Protein AF-A0A9D7PPW4-F1 (afdb_monomer_lite)

pLDDT: mean 78.54, std 20.55, range [23.8, 98.62]

Radius of gyration: 21.06 Å; chains: 1; bounding box: 58×44×55 Å

Sequence (270 aa):
MCHNETGVYTYRDGSRYVGTFDHGDPRGQGILYYANGDRYEGEWDDVAPQGRGVMYFTSGKVFAAMWEKGKPVKILENRPLIPQRNDIRPQTNDEIKIWTVVVGVARYEHMPALRYSDDDAYRIYAFLKSPEGGALKDDQIKILVDEDATRDKIISALQEQFGRADENDVVILYYSGHGVNNALIPIDFDGFNNKLYHDEITQIMEKSRAKHKLCLIDACYAGGMSEAQAAKADFTVSMNNYYSTLNREQGGTAFILSCRNRRFRSRTAV

Secondary structure (DSSP, 8-state):
----EEEEEE-TTS-EEEEEEETTEEEEEEEEE-TTS-EEEEEEETTEEEEEEEEE-TTS-EEEEEEETTEEEEEEEEEPPPPP--SPPP---SS--EEEEEEE----SSSPPPSSHHHHHHHHHHHHHSTTTT---GGGEEEEEGGG--HHHHHHHHHHHHHT--SS-EEEEEEEE-EETTEE--TT--SSS--EEHHHHHHHHHHS--SEEEEEEEETTGGGS-TTT---S-HHHHHHHHHHHHTTSSSEEEEEE-------------

Foldseek 3Di:
DDQWDWDWDADPQRKIKTGTDGPNADAQWIKIQGPQRKIKTGGDDPNEDAAWIWIQDPQRWIWIAGDDRNDGPGTQEGADHLDDDPPQAADDDPDAAEAEEQEFAQDAPQDDGHDCRQVVSVVLVVLCCDVNVPNHDPRRYHYAYQVRQFLNNSSVSLLNRLSHHAQRYEYEYHGGDEDDQQFDATRPRPNGHRTHGNVSSVVSQVPGNYQEYEYEYRYENPPNPDPPAAPPDDQVVLVVVVVVVVVVDPGDYHYRYDYDDPPPPPPDDD

Structure (mmCIF, N/CA/C/O backbone):
data_AF-A0A9D7PPW4-F1
#
_entry.id   AF-A0A9D7PPW4-F1
#
loop_
_atom_site.group_PDB
_atom_site.id
_atom_site.type_symbol
_atom_site.label_atom_id
_atom_site.label_alt_id
_atom_site.label_comp_id
_atom_site.label_asym_id
_atom_site.label_entity_id
_atom_site.label_seq_id
_atom_site.pdbx_PDB_ins_code
_atom_site.Cartn_x
_atom_site.Cartn_y
_atom_site.Cartn_z
_atom_site.occupancy
_atom_site.B_iso_or_equiv
_atom_site.auth_seq_id
_atom_site.auth_comp_id
_atom_site.auth_asym_id
_atom_site.auth_atom_id
_atom_site.pdbx_PDB_model_num
ATOM 1 N N . MET A 1 1 ? 41.894 8.269 -14.528 1.00 30.52 1 MET A N 1
ATOM 2 C CA . MET A 1 1 ? 40.813 8.912 -15.299 1.00 30.52 1 MET A CA 1
ATOM 3 C C . MET A 1 1 ? 39.531 8.210 -14.899 1.00 30.52 1 MET A C 1
ATOM 5 O O . MET A 1 1 ? 39.438 7.011 -15.118 1.00 30.52 1 MET A O 1
ATOM 9 N N . CYS A 1 2 ? 38.626 8.895 -14.205 1.00 37.50 2 CYS A N 1
ATOM 10 C CA . CYS A 1 2 ? 37.346 8.325 -13.784 1.00 37.50 2 CYS A CA 1
ATOM 11 C C . CYS A 1 2 ? 36.264 8.932 -14.682 1.00 37.50 2 CYS A C 1
ATOM 13 O O . CYS A 1 2 ? 35.910 10.090 -14.501 1.00 37.50 2 CYS A O 1
ATOM 15 N N . HIS A 1 3 ? 35.808 8.180 -15.683 1.00 45.88 3 HIS A N 1
ATOM 16 C CA . HIS A 1 3 ? 34.741 8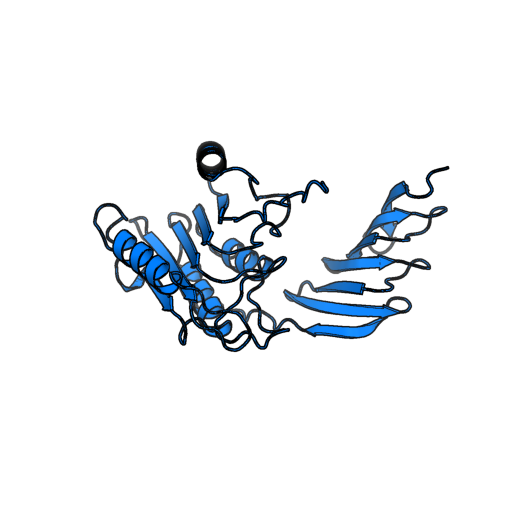.578 -16.606 1.00 45.88 3 HIS A CA 1
ATOM 17 C C . HIS A 1 3 ? 33.376 8.259 -15.987 1.00 45.88 3 HIS A C 1
ATOM 19 O O . HIS A 1 3 ? 32.823 7.216 -16.298 1.00 45.88 3 HIS A O 1
ATOM 25 N N . ASN A 1 4 ? 32.887 9.078 -15.053 1.00 52.16 4 ASN A N 1
ATOM 26 C CA . ASN A 1 4 ? 31.507 9.014 -14.547 1.00 52.16 4 ASN A CA 1
ATOM 27 C C . ASN A 1 4 ? 31.167 10.339 -13.851 1.00 52.16 4 ASN A C 1
ATOM 29 O O . ASN A 1 4 ? 31.191 10.433 -12.622 1.00 52.16 4 ASN A O 1
ATOM 33 N N . GLU A 1 5 ? 30.888 11.381 -14.630 1.00 72.62 5 GLU A N 1
ATOM 34 C CA . GLU A 1 5 ? 30.383 12.638 -14.075 1.00 72.62 5 GLU A CA 1
ATOM 35 C C . GLU A 1 5 ? 28.862 12.538 -13.936 1.00 72.62 5 GLU A C 1
ATOM 37 O O . GLU A 1 5 ? 28.156 12.242 -14.897 1.00 72.62 5 GLU A O 1
ATOM 42 N N . THR A 1 6 ? 28.336 12.739 -12.730 1.00 80.56 6 THR A N 1
ATOM 43 C CA . THR A 1 6 ? 26.891 12.889 -12.520 1.00 80.56 6 THR A CA 1
ATOM 44 C C . THR A 1 6 ? 26.489 14.326 -12.805 1.00 80.56 6 THR A C 1
ATOM 46 O O . THR A 1 6 ? 27.087 15.249 -12.251 1.00 80.56 6 THR A O 1
ATOM 49 N N . GLY A 1 7 ? 25.456 14.522 -13.616 1.00 86.44 7 GLY A N 1
ATOM 50 C CA . GLY A 1 7 ? 25.012 15.847 -14.025 1.00 86.44 7 GLY A CA 1
ATOM 51 C C . GLY A 1 7 ? 23.502 15.956 -14.182 1.00 86.44 7 GLY A C 1
ATOM 52 O O . GLY A 1 7 ? 22.746 15.011 -13.938 1.00 86.44 7 GLY A O 1
ATOM 53 N N . VAL A 1 8 ? 23.077 17.134 -14.624 1.00 89.00 8 VAL A N 1
ATOM 54 C CA . VAL A 1 8 ? 21.692 17.427 -14.984 1.00 89.00 8 VAL A CA 1
ATOM 55 C C . VAL A 1 8 ? 21.682 18.003 -16.391 1.00 89.00 8 VAL A C 1
ATOM 57 O O . VAL A 1 8 ? 22.420 18.944 -16.675 1.00 89.00 8 VAL A O 1
ATOM 60 N N . TYR A 1 9 ? 20.827 17.464 -17.254 1.00 88.69 9 TYR A N 1
ATOM 61 C CA . TYR A 1 9 ? 20.594 17.993 -18.594 1.00 88.69 9 TYR A CA 1
ATOM 62 C C . TYR A 1 9 ? 19.116 18.323 -18.768 1.00 88.69 9 TYR A C 1
ATOM 64 O O . TYR A 1 9 ? 18.254 17.467 -18.573 1.00 88.69 9 TYR A O 1
ATOM 72 N N . THR A 1 10 ? 18.822 19.565 -19.144 1.00 91.44 10 THR A N 1
ATOM 73 C CA . THR A 1 10 ? 17.458 20.017 -19.436 1.00 91.44 10 THR A CA 1
ATOM 74 C C . THR A 1 10 ? 17.275 20.094 -20.944 1.00 91.44 10 THR A C 1
ATOM 76 O O . THR A 1 10 ? 17.962 20.854 -21.628 1.00 91.44 10 THR A O 1
ATOM 79 N N . TYR A 1 11 ? 16.341 19.305 -21.459 1.00 88.06 11 TYR A N 1
ATOM 80 C CA . TYR A 1 11 ? 15.968 19.274 -22.864 1.00 88.06 11 TYR A CA 1
ATOM 81 C C . TYR A 1 11 ? 15.092 20.479 -23.225 1.00 88.06 11 TYR A C 1
ATOM 83 O O . TYR A 1 11 ? 14.459 21.112 -22.378 1.00 88.06 11 TYR A O 1
ATOM 91 N N . ARG A 1 12 ? 15.037 20.797 -24.523 1.00 94.12 12 ARG A N 1
ATOM 92 C CA . ARG A 1 12 ? 14.264 21.941 -25.041 1.00 94.12 12 ARG A CA 1
ATOM 93 C C . ARG A 1 12 ? 12.756 21.814 -24.825 1.00 94.12 12 ARG A C 1
ATOM 95 O O . ARG A 1 12 ? 12.074 22.829 -24.783 1.00 94.12 12 ARG A O 1
ATOM 102 N N . ASP A 1 13 ? 12.250 20.590 -24.724 1.00 92.88 13 ASP A N 1
ATOM 103 C CA . ASP A 1 13 ? 10.840 20.291 -24.463 1.00 92.88 13 ASP A CA 1
ATOM 104 C C . ASP A 1 13 ? 10.453 20.472 -22.983 1.00 92.88 13 ASP A C 1
ATOM 106 O O . ASP A 1 13 ? 9.277 20.378 -22.651 1.00 92.88 13 ASP A O 1
ATOM 110 N N . GLY A 1 14 ? 11.420 20.755 -22.101 1.00 91.94 14 GLY A N 1
ATOM 111 C CA . GLY A 1 14 ? 11.225 20.856 -20.654 1.00 91.94 14 GLY A CA 1
ATOM 112 C C . GLY A 1 14 ? 11.499 19.555 -19.899 1.00 91.94 14 GLY A C 1
ATOM 113 O O . GLY A 1 14 ? 11.476 19.559 -18.667 1.00 91.94 14 GLY A O 1
ATOM 114 N N . SER A 1 15 ? 11.802 18.459 -20.599 1.00 92.62 15 SER A N 1
ATOM 115 C CA . SER A 1 15 ? 12.244 17.217 -19.972 1.00 92.62 15 SER A CA 1
ATOM 116 C C . SER A 1 15 ? 13.609 17.419 -19.300 1.00 92.62 15 SER A C 1
ATOM 118 O O . SER A 1 15 ? 14.426 18.234 -19.730 1.00 92.62 15 SER A O 1
ATOM 120 N N . ARG A 1 16 ? 13.892 16.675 -18.232 1.00 92.75 16 ARG A N 1
ATOM 121 C CA . ARG A 1 16 ? 15.120 16.807 -17.442 1.00 92.75 16 ARG A CA 1
ATOM 122 C C . ARG A 1 16 ? 15.718 15.445 -17.134 1.00 92.75 16 ARG A C 1
ATOM 124 O O . ARG A 1 16 ? 15.097 14.648 -16.437 1.00 92.75 16 ARG A O 1
ATOM 131 N N . TYR A 1 17 ? 16.936 15.205 -17.600 1.00 90.00 17 TYR A N 1
ATOM 132 C CA . TYR A 1 17 ? 17.737 14.047 -17.222 1.00 90.00 17 TYR A CA 1
ATOM 133 C C . TYR A 1 17 ? 18.629 14.370 -16.022 1.00 90.00 17 TYR A C 1
ATOM 135 O O . TYR A 1 17 ? 19.212 15.452 -15.943 1.00 90.00 17 TYR A O 1
ATOM 143 N N . VAL A 1 18 ? 18.740 13.419 -15.102 1.00 88.75 18 VAL A N 1
ATOM 144 C CA . VAL A 1 18 ? 19.637 13.444 -13.949 1.00 88.75 18 VAL A CA 1
ATOM 145 C C . VAL A 1 18 ? 20.327 12.090 -13.879 1.00 88.75 18 VAL A C 1
ATOM 147 O O . VAL A 1 18 ? 19.660 11.076 -13.690 1.00 88.75 18 VAL A O 1
ATOM 150 N N . GLY A 1 19 ? 21.644 12.048 -14.026 1.00 89.38 19 GLY A N 1
ATOM 151 C CA . GLY A 1 19 ? 22.353 10.771 -14.036 1.00 89.38 19 GLY A CA 1
ATOM 152 C C . GLY A 1 19 ? 23.795 10.892 -14.477 1.00 89.38 19 GLY A C 1
ATOM 153 O O . GLY A 1 19 ? 24.356 11.988 -14.508 1.00 89.38 19 GLY A O 1
ATOM 154 N N . THR A 1 20 ? 24.398 9.751 -14.789 1.00 87.69 20 THR A N 1
ATOM 155 C CA . THR A 1 20 ? 25.777 9.696 -15.268 1.00 87.69 20 THR A CA 1
ATOM 156 C C . THR A 1 20 ? 25.880 10.143 -16.723 1.00 87.69 20 THR A C 1
ATOM 158 O O . THR A 1 20 ? 24.968 9.935 -17.532 1.00 87.69 20 THR A O 1
ATOM 161 N N . PHE A 1 21 ? 27.000 10.792 -17.023 1.00 85.69 21 PHE A N 1
ATOM 162 C CA . PHE A 1 21 ? 27.393 11.228 -18.350 1.00 85.69 21 PHE A CA 1
ATOM 163 C C . PHE A 1 21 ? 28.738 10.613 -18.714 1.00 85.69 21 PHE A C 1
ATOM 165 O O . PHE A 1 21 ? 29.641 10.500 -17.879 1.00 85.69 21 PHE A O 1
ATOM 172 N N . ASP A 1 22 ? 28.872 10.276 -19.988 1.00 86.00 22 ASP A N 1
ATOM 173 C CA . ASP A 1 22 ? 30.117 9.866 -20.612 1.00 86.00 22 ASP A CA 1
ATOM 174 C C . ASP A 1 22 ? 30.329 10.740 -21.851 1.00 86.00 22 ASP A C 1
ATOM 176 O O . ASP A 1 22 ? 29.470 10.806 -22.722 1.00 86.00 22 ASP A O 1
ATOM 180 N N . HIS A 1 23 ? 31.440 11.482 -21.897 1.00 83.81 23 HIS A N 1
ATOM 181 C CA . HIS A 1 23 ? 31.761 12.430 -22.978 1.00 83.81 23 HIS A CA 1
ATOM 182 C C . HIS A 1 23 ? 30.663 13.476 -23.279 1.00 83.81 23 HIS A C 1
ATOM 184 O O . HIS A 1 23 ? 30.568 13.983 -24.393 1.00 83.81 23 HIS A O 1
ATOM 190 N N . GLY A 1 24 ? 29.877 13.851 -22.265 1.00 81.81 24 GLY A N 1
ATOM 191 C CA . GLY A 1 24 ? 28.796 14.836 -22.385 1.00 81.81 24 GLY A CA 1
ATOM 192 C C . GLY A 1 24 ? 27.426 14.239 -22.712 1.00 81.81 24 GLY A C 1
ATOM 193 O O . GLY A 1 24 ? 26.437 14.968 -22.659 1.00 81.81 24 GLY A O 1
ATOM 194 N N . ASP A 1 25 ? 27.350 12.927 -22.946 1.00 87.12 25 ASP A N 1
ATOM 195 C CA . ASP A 1 25 ? 26.115 12.223 -23.276 1.00 87.12 25 ASP A CA 1
ATOM 196 C C . ASP A 1 25 ? 25.598 11.381 -22.096 1.00 87.12 25 ASP A C 1
ATOM 198 O O . ASP A 1 25 ? 26.396 10.757 -21.388 1.00 87.12 25 ASP A O 1
ATOM 202 N N . PRO A 1 26 ? 24.269 11.332 -21.862 1.00 88.50 26 PRO A N 1
ATOM 203 C CA . PRO A 1 26 ? 23.650 10.428 -20.895 1.00 88.50 26 PRO A CA 1
ATOM 204 C C . PRO A 1 26 ? 24.063 8.971 -21.120 1.00 88.50 26 PRO A C 1
ATOM 206 O O . PRO A 1 26 ? 23.813 8.397 -22.183 1.00 88.50 26 PRO A O 1
ATOM 209 N N . ARG A 1 27 ? 24.663 8.354 -20.100 1.00 91.38 27 ARG A N 1
ATOM 210 C CA . ARG A 1 27 ? 25.110 6.958 -20.141 1.00 91.38 27 ARG A CA 1
ATOM 211 C C . ARG A 1 27 ? 25.131 6.356 -18.751 1.00 91.38 27 ARG A C 1
ATOM 213 O O . ARG A 1 27 ? 25.371 7.077 -17.794 1.00 91.38 27 ARG A O 1
ATOM 220 N N . GLY A 1 28 ? 24.951 5.047 -18.613 1.00 88.50 28 GLY A N 1
ATOM 221 C CA . GLY A 1 28 ? 24.985 4.374 -17.316 1.00 88.50 28 GLY A CA 1
ATOM 222 C C . GLY A 1 28 ? 23.631 4.442 -16.622 1.00 88.50 28 GLY A C 1
ATOM 223 O O . GLY A 1 28 ? 22.646 4.014 -17.201 1.00 88.50 28 GLY A O 1
ATOM 224 N N . GLN A 1 29 ? 23.560 4.925 -15.383 1.00 86.94 29 GLN A N 1
ATOM 225 C CA . GLN A 1 29 ? 22.297 5.007 -14.639 1.00 86.94 29 GLN A CA 1
ATOM 226 C C . GLN A 1 29 ? 21.765 6.436 -14.644 1.00 86.94 29 GLN A C 1
ATOM 228 O O . GLN A 1 29 ? 22.514 7.388 -14.406 1.00 86.94 29 GLN A O 1
ATOM 233 N N . GLY A 1 30 ? 20.458 6.587 -14.846 1.00 88.88 30 GLY A N 1
ATOM 234 C CA . GLY A 1 30 ? 19.852 7.906 -14.805 1.00 88.88 30 GLY A CA 1
ATOM 235 C C . GLY A 1 30 ? 18.333 7.924 -14.770 1.00 88.88 30 GLY A C 1
ATOM 236 O O . GLY A 1 30 ? 17.644 6.938 -15.045 1.00 88.88 30 GLY A O 1
ATOM 237 N N . ILE A 1 31 ? 17.829 9.104 -14.432 1.00 87.19 31 ILE A N 1
ATOM 238 C CA . ILE A 1 31 ? 16.416 9.424 -14.291 1.00 87.19 31 ILE A CA 1
ATOM 239 C C . ILE A 1 31 ? 16.065 10.483 -15.327 1.00 87.19 31 ILE A C 1
ATOM 241 O O . ILE A 1 31 ? 16.638 11.571 -15.310 1.00 87.19 31 ILE A O 1
ATOM 245 N N . LEU A 1 32 ? 15.101 10.200 -16.198 1.00 92.12 32 LEU A N 1
ATOM 246 C CA . LEU A 1 32 ? 14.511 11.197 -17.087 1.00 92.12 32 LEU A CA 1
ATOM 247 C C . LEU A 1 32 ? 13.122 11.565 -16.584 1.00 92.12 32 LEU A C 1
ATOM 249 O O . LEU A 1 32 ? 12.225 10.729 -16.562 1.00 92.12 32 LEU A O 1
ATOM 253 N N . TYR A 1 33 ? 12.952 12.828 -16.219 1.00 87.62 33 TYR A N 1
ATOM 254 C CA . TYR A 1 33 ? 11.660 13.460 -15.994 1.00 87.62 33 TYR A CA 1
ATOM 255 C C . TYR A 1 33 ? 11.167 14.013 -17.328 1.00 87.62 33 TYR A C 1
ATOM 257 O O . TYR A 1 33 ? 11.807 14.896 -17.894 1.00 87.62 33 TYR A O 1
ATOM 265 N N . TYR A 1 34 ? 10.061 13.500 -17.845 1.00 90.69 34 TYR A N 1
ATOM 266 C CA . TYR A 1 34 ? 9.460 13.993 -19.076 1.00 90.69 34 TYR A CA 1
ATOM 267 C C . TYR A 1 34 ? 8.652 15.265 -18.809 1.00 90.69 34 TYR A C 1
ATOM 269 O O . TYR A 1 34 ? 8.085 15.448 -17.731 1.00 90.69 34 TYR A O 1
ATOM 277 N N . ALA A 1 35 ? 8.549 16.135 -19.812 1.00 92.31 35 ALA A N 1
ATOM 278 C CA . ALA A 1 35 ? 7.773 17.374 -19.724 1.00 92.31 35 ALA A CA 1
ATOM 279 C C . ALA A 1 35 ? 6.279 17.152 -19.411 1.00 92.31 35 ALA A C 1
ATOM 281 O O . ALA A 1 35 ? 5.629 18.008 -18.817 1.00 92.31 35 ALA A O 1
ATOM 282 N N . ASN A 1 36 ? 5.735 15.990 -19.783 1.00 86.19 36 ASN A N 1
ATOM 283 C CA . ASN A 1 36 ? 4.364 15.591 -19.460 1.00 86.19 36 ASN A CA 1
ATOM 284 C C . ASN A 1 36 ? 4.192 15.094 -18.008 1.00 86.19 36 ASN A C 1
ATOM 286 O O . ASN A 1 36 ? 3.080 14.741 -17.627 1.00 86.19 36 ASN A O 1
ATOM 290 N N . GLY A 1 37 ? 5.270 15.056 -17.217 1.00 80.81 37 GLY A N 1
ATOM 291 C CA . GLY A 1 37 ? 5.303 14.595 -15.829 1.00 80.81 37 GLY A CA 1
ATOM 292 C C . GLY A 1 37 ? 5.614 13.107 -15.651 1.00 80.81 37 GLY A C 1
ATOM 293 O O . GLY A 1 37 ? 5.764 12.660 -14.514 1.00 80.81 37 GLY A O 1
ATOM 294 N N . ASP A 1 38 ? 5.715 12.332 -16.735 1.00 87.44 38 ASP A N 1
ATOM 295 C CA . ASP A 1 38 ? 6.147 10.938 -16.652 1.00 87.44 38 ASP A CA 1
ATOM 296 C C . ASP A 1 38 ? 7.626 10.872 -16.240 1.00 87.44 38 ASP A C 1
ATOM 298 O O . ASP A 1 38 ? 8.379 11.844 -16.345 1.00 87.44 38 ASP A O 1
ATOM 302 N N . ARG A 1 39 ? 8.083 9.707 -15.785 1.00 87.56 39 ARG A N 1
ATOM 303 C CA . ARG A 1 39 ? 9.472 9.497 -15.380 1.00 87.56 39 ARG A CA 1
ATOM 304 C C . ARG A 1 39 ? 9.972 8.134 -15.824 1.00 87.56 39 ARG A C 1
ATOM 306 O O . ARG A 1 39 ? 9.322 7.129 -15.571 1.00 87.56 39 ARG A O 1
ATOM 313 N N . TYR A 1 40 ? 11.159 8.091 -16.411 1.00 88.31 40 TYR A N 1
ATOM 314 C CA . TYR A 1 40 ? 11.924 6.861 -16.597 1.00 88.31 40 TYR A CA 1
ATOM 315 C C . TYR A 1 40 ? 13.089 6.820 -15.614 1.00 88.31 40 TYR A C 1
ATOM 317 O O . TYR A 1 40 ? 13.737 7.838 -15.379 1.00 88.31 40 TYR A O 1
ATOM 325 N N . GLU A 1 41 ? 13.375 5.644 -15.074 1.00 87.56 41 GLU A N 1
ATOM 326 C CA . GLU A 1 41 ? 14.505 5.399 -14.188 1.00 87.56 41 GLU A CA 1
ATOM 327 C C . GLU A 1 41 ? 15.168 4.078 -14.576 1.00 87.56 41 GLU A C 1
ATOM 329 O O . GLU A 1 41 ? 14.514 3.033 -14.581 1.00 87.56 41 GLU A O 1
ATOM 334 N N . GLY A 1 42 ? 16.451 4.108 -14.926 1.00 85.88 42 GLY A N 1
ATOM 335 C CA . GLY A 1 42 ? 17.158 2.890 -15.303 1.00 85.88 42 GLY A CA 1
ATOM 336 C C . GLY A 1 42 ? 18.432 3.136 -16.085 1.00 85.88 42 GLY A C 1
ATOM 337 O O . GLY A 1 42 ? 19.038 4.205 -16.010 1.00 85.88 42 GLY A O 1
ATOM 338 N N . GLU A 1 43 ? 18.827 2.114 -16.834 1.00 89.94 43 GLU A N 1
ATOM 339 C CA . GLU A 1 43 ? 20.030 2.133 -17.654 1.00 89.94 43 GLU A CA 1
ATOM 340 C C . GLU A 1 43 ? 19.860 3.025 -18.903 1.00 89.94 43 GLU A C 1
ATOM 342 O O . GLU A 1 43 ? 18.765 3.156 -19.463 1.00 89.94 43 GLU A O 1
ATOM 347 N N . TRP A 1 44 ? 20.964 3.647 -19.315 1.00 92.69 44 TRP A N 1
ATOM 348 C CA . TRP A 1 44 ? 21.109 4.552 -20.452 1.00 92.69 44 TRP A CA 1
ATOM 349 C C . TRP A 1 44 ? 22.340 4.177 -21.271 1.00 92.69 44 TRP A C 1
ATOM 351 O O . TRP A 1 44 ? 23.426 3.968 -20.725 1.00 92.69 44 TRP A O 1
ATOM 361 N N . ASP A 1 45 ? 22.183 4.147 -22.586 1.00 91.88 45 ASP A N 1
ATOM 362 C CA . ASP A 1 45 ? 23.278 4.039 -23.547 1.00 91.88 45 ASP A CA 1
ATOM 363 C C . ASP A 1 45 ? 22.850 4.740 -24.839 1.00 91.88 45 ASP A C 1
ATOM 365 O O . ASP A 1 45 ? 21.665 4.738 -25.175 1.00 91.88 45 ASP A O 1
ATOM 369 N N . ASP A 1 46 ? 23.797 5.362 -25.543 1.00 86.38 46 ASP A N 1
ATOM 370 C CA . ASP A 1 46 ? 23.527 6.083 -26.800 1.00 86.38 46 ASP A CA 1
ATOM 371 C C . ASP A 1 46 ? 22.380 7.116 -26.675 1.00 86.38 46 ASP A C 1
ATOM 373 O O . ASP A 1 46 ? 21.477 7.196 -27.509 1.00 86.38 46 ASP A O 1
ATOM 377 N N . VAL A 1 47 ? 22.379 7.884 -25.570 1.00 85.94 47 VAL A N 1
ATOM 378 C CA . VAL A 1 47 ? 21.391 8.945 -25.269 1.00 85.94 47 VAL A CA 1
ATOM 379 C C . VAL A 1 47 ? 19.946 8.422 -25.166 1.00 85.94 47 VAL A C 1
ATOM 381 O O . V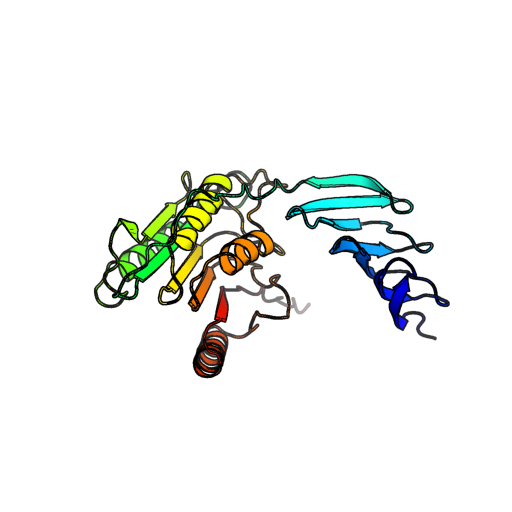AL A 1 47 ? 18.980 9.178 -25.274 1.00 85.94 47 VAL A O 1
ATOM 384 N N . ALA A 1 48 ? 19.765 7.123 -24.919 1.00 92.19 48 ALA A N 1
ATOM 385 C CA . ALA A 1 48 ? 18.451 6.504 -24.812 1.00 92.19 48 ALA A CA 1
ATOM 386 C C . ALA A 1 48 ? 18.358 5.516 -23.637 1.00 92.19 48 ALA A C 1
ATOM 388 O O . ALA A 1 48 ? 19.357 4.901 -23.257 1.00 92.19 48 ALA A O 1
ATOM 389 N N . PRO A 1 49 ? 17.146 5.297 -23.088 1.00 94.12 49 PRO A N 1
ATOM 390 C CA . PRO A 1 49 ? 16.872 4.171 -22.206 1.00 94.12 49 PRO A CA 1
ATOM 391 C C . PRO A 1 49 ? 17.329 2.843 -22.818 1.00 94.12 49 PRO A C 1
ATOM 393 O O . PRO A 1 49 ? 16.938 2.493 -23.937 1.00 94.12 49 PRO A O 1
ATOM 396 N N . GLN A 1 50 ? 18.121 2.094 -22.065 1.00 94.94 50 GLN A N 1
ATOM 397 C CA . GLN A 1 50 ? 18.706 0.813 -22.449 1.00 94.94 50 GLN A CA 1
ATOM 398 C C . GLN A 1 50 ? 18.609 -0.146 -21.257 1.00 94.94 50 GLN A C 1
ATOM 400 O O . GLN A 1 50 ? 18.385 0.299 -20.142 1.00 94.94 50 GLN A O 1
ATOM 405 N N . GLY A 1 51 ? 18.759 -1.456 -21.453 1.00 91.12 51 GLY A N 1
ATOM 406 C CA . GLY A 1 51 ? 18.908 -2.396 -20.338 1.00 91.12 51 GLY A CA 1
ATOM 407 C C . GLY A 1 51 ? 17.667 -2.463 -19.447 1.00 91.12 51 GLY A C 1
ATOM 408 O O . GLY A 1 51 ? 16.543 -2.442 -19.942 1.00 91.12 51 GLY A O 1
ATOM 409 N N . ARG A 1 52 ? 17.829 -2.612 -18.133 1.00 82.69 52 ARG A N 1
ATOM 410 C CA . ARG A 1 52 ? 16.683 -2.633 -17.213 1.00 82.69 52 ARG A CA 1
ATOM 411 C C . ARG A 1 52 ? 16.267 -1.214 -16.844 1.00 82.69 52 ARG A C 1
ATOM 413 O O . ARG A 1 52 ? 17.097 -0.392 -16.466 1.00 82.69 52 ARG A O 1
ATOM 420 N N . GLY A 1 53 ? 14.960 -0.970 -16.854 1.00 84.69 53 GLY A N 1
ATOM 421 C CA . GLY A 1 53 ? 14.418 0.307 -16.406 1.00 84.69 53 GLY A CA 1
ATOM 422 C C . GLY A 1 53 ? 12.930 0.274 -16.104 1.00 84.69 53 GLY A C 1
ATOM 423 O O . GLY A 1 53 ? 12.196 -0.615 -16.549 1.00 84.69 53 GLY A O 1
ATOM 424 N N . VAL A 1 54 ? 12.490 1.258 -15.329 1.00 79.81 54 VAL A N 1
ATOM 425 C CA . VAL A 1 54 ? 11.122 1.417 -14.842 1.00 79.81 54 VAL A CA 1
ATOM 426 C C . VAL A 1 54 ? 10.540 2.702 -15.411 1.00 79.81 54 VAL A C 1
ATOM 428 O O . VAL A 1 54 ? 11.147 3.767 -15.318 1.00 79.81 54 VAL A O 1
ATOM 431 N N . MET A 1 55 ? 9.350 2.594 -15.995 1.00 85.25 55 MET A N 1
ATOM 432 C CA . MET A 1 55 ? 8.571 3.737 -16.453 1.00 85.25 55 MET A CA 1
ATOM 433 C C . MET A 1 55 ? 7.452 4.021 -15.459 1.00 85.25 55 MET A C 1
ATOM 435 O O . MET A 1 55 ? 6.664 3.129 -15.149 1.00 85.25 55 MET A O 1
ATOM 439 N N . TYR A 1 56 ? 7.376 5.267 -15.008 1.00 76.25 56 TYR A N 1
ATOM 440 C CA . TYR A 1 56 ? 6.337 5.824 -14.153 1.00 76.25 56 TYR A CA 1
ATOM 441 C C . TYR A 1 56 ? 5.529 6.828 -14.974 1.00 76.25 56 TYR A C 1
ATOM 443 O O . TYR A 1 56 ? 6.084 7.783 -15.510 1.00 76.25 56 TYR A O 1
ATOM 451 N N . PHE A 1 57 ? 4.221 6.631 -15.068 1.00 76.50 57 PHE A N 1
ATOM 452 C CA . PHE A 1 57 ? 3.329 7.560 -15.752 1.00 76.50 57 PHE A CA 1
ATOM 453 C C . PHE A 1 57 ? 2.594 8.439 -14.746 1.00 76.50 57 PHE A C 1
ATOM 455 O O . PHE A 1 57 ? 2.218 7.978 -13.669 1.00 76.50 57 PHE A O 1
ATOM 462 N N . THR A 1 58 ? 2.268 9.665 -15.140 1.00 70.12 58 THR A N 1
ATOM 463 C CA . THR A 1 58 ? 1.377 10.573 -14.390 1.00 70.12 58 THR A CA 1
ATOM 464 C C . THR A 1 58 ? -0.010 9.989 -14.129 1.00 70.12 58 THR A C 1
ATOM 466 O O . THR A 1 58 ? -0.653 10.331 -13.141 1.00 70.12 58 THR A O 1
ATOM 469 N N . SER A 1 59 ? -0.459 9.050 -14.968 1.00 65.81 59 SER A N 1
ATOM 470 C CA . SER A 1 59 ? -1.675 8.257 -14.732 1.00 65.81 59 SER A CA 1
ATOM 471 C C . SER A 1 59 ? -1.593 7.341 -13.501 1.00 65.81 59 SER A C 1
ATOM 473 O O . SER A 1 59 ? -2.606 6.779 -13.092 1.00 65.81 59 SER A O 1
ATOM 475 N N . GLY A 1 60 ? -0.398 7.163 -12.930 1.00 52.19 60 GLY A N 1
ATOM 476 C CA . GLY A 1 60 ? -0.090 6.207 -11.869 1.00 52.19 60 GLY A CA 1
ATOM 477 C C . GLY A 1 60 ? 0.382 4.849 -12.389 1.00 52.19 60 GLY A C 1
ATOM 478 O O . GLY A 1 60 ? 0.712 3.976 -11.590 1.00 52.19 60 GLY A O 1
ATOM 479 N N . LYS A 1 61 ? 0.410 4.629 -13.713 1.00 68.38 61 LYS A N 1
ATOM 480 C CA . LYS A 1 61 ? 0.850 3.347 -14.282 1.00 68.38 61 LYS A CA 1
ATOM 481 C C . LYS A 1 61 ? 2.346 3.213 -14.053 1.00 68.38 61 LYS A C 1
ATOM 483 O O . LYS A 1 61 ? 3.090 4.157 -14.302 1.00 68.38 61 LYS A O 1
ATOM 488 N N . VAL A 1 62 ? 2.788 2.032 -13.638 1.00 69.25 62 VAL A N 1
ATOM 489 C CA . VAL A 1 62 ? 4.212 1.730 -13.502 1.00 69.25 62 VAL A CA 1
ATOM 490 C C . VAL A 1 62 ? 4.492 0.376 -14.126 1.00 69.25 62 VAL A C 1
ATOM 492 O O . VAL A 1 62 ? 3.786 -0.599 -13.861 1.00 69.25 62 VAL A O 1
ATOM 495 N N . PHE A 1 63 ? 5.521 0.296 -14.961 1.00 74.75 63 PHE A N 1
ATOM 496 C CA . PHE A 1 63 ? 6.005 -0.997 -15.425 1.00 74.75 63 PHE A CA 1
ATOM 497 C C . PHE A 1 63 ? 7.524 -1.020 -15.516 1.00 74.75 63 PHE A C 1
ATOM 499 O O . PHE A 1 63 ? 8.157 -0.057 -15.952 1.00 74.75 63 PHE A O 1
ATOM 506 N N . ALA A 1 64 ? 8.103 -2.148 -15.117 1.00 78.69 64 ALA A N 1
ATOM 507 C CA . ALA A 1 64 ? 9.499 -2.451 -15.380 1.00 78.69 64 ALA A CA 1
ATOM 508 C C . ALA A 1 64 ? 9.600 -3.143 -16.738 1.00 78.69 64 ALA A C 1
ATOM 510 O O . ALA A 1 64 ? 8.750 -3.966 -17.083 1.00 78.69 64 ALA A O 1
ATOM 511 N N . ALA A 1 65 ? 10.639 -2.843 -17.506 1.00 86.88 65 ALA A N 1
ATOM 512 C CA . ALA A 1 65 ? 10.909 -3.499 -18.775 1.00 86.88 65 ALA A CA 1
ATOM 513 C C . ALA A 1 65 ? 12.415 -3.624 -19.037 1.00 86.88 65 ALA A C 1
ATOM 515 O O . ALA A 1 65 ? 13.233 -2.953 -18.408 1.00 86.88 65 ALA A O 1
ATOM 516 N N . MET A 1 66 ? 12.769 -4.500 -19.975 1.00 91.06 66 MET A N 1
ATOM 517 C CA . MET A 1 66 ? 14.003 -4.366 -20.739 1.00 91.06 66 MET A CA 1
ATOM 518 C C . MET A 1 66 ? 13.777 -3.317 -21.821 1.00 91.06 66 MET A C 1
ATOM 520 O O . MET A 1 66 ? 12.763 -3.380 -22.520 1.00 91.06 66 MET A O 1
ATOM 524 N N . TRP A 1 67 ? 14.724 -2.406 -21.972 1.00 92.38 67 TRP A N 1
ATOM 525 C CA . TRP A 1 67 ? 14.713 -1.301 -22.912 1.00 92.38 67 TRP A CA 1
ATOM 526 C C . TRP A 1 67 ? 15.810 -1.495 -23.947 1.00 92.38 67 TRP A C 1
ATOM 528 O O . TRP A 1 67 ? 16.930 -1.891 -23.625 1.00 92.38 67 TRP A O 1
ATOM 538 N N . GLU A 1 68 ? 15.469 -1.221 -25.198 1.00 95.88 68 GLU A N 1
ATOM 539 C CA . GLU A 1 68 ? 16.422 -1.161 -26.292 1.00 95.88 68 GLU A CA 1
ATOM 540 C C . GLU A 1 68 ? 16.149 0.105 -27.098 1.00 95.88 68 GLU A C 1
ATOM 542 O O . GLU A 1 68 ? 15.048 0.286 -27.631 1.00 95.88 68 GLU A O 1
ATOM 547 N N . LYS A 1 69 ? 17.139 1.003 -27.161 1.00 93.69 69 LYS A N 1
ATOM 548 C CA . LYS A 1 69 ? 17.063 2.263 -27.922 1.00 93.69 69 LYS A CA 1
ATOM 549 C C . LYS A 1 69 ? 15.804 3.074 -27.593 1.00 93.69 69 LYS A C 1
ATOM 551 O O . LYS A 1 69 ? 15.066 3.513 -28.480 1.00 93.69 69 LYS A O 1
ATOM 556 N N . GLY A 1 70 ? 15.518 3.217 -26.301 1.00 92.75 70 GLY A N 1
ATOM 557 C CA . GLY A 1 70 ? 14.396 4.004 -25.795 1.00 92.75 70 GLY A CA 1
ATOM 558 C C . GLY A 1 70 ? 13.036 3.313 -25.837 1.00 92.75 70 GLY A C 1
ATOM 559 O O . GLY A 1 70 ? 12.039 3.932 -25.470 1.00 92.75 70 GLY A O 1
ATOM 560 N N . LYS A 1 71 ? 12.958 2.046 -26.261 1.00 94.25 71 LYS A N 1
ATOM 561 C CA . LYS A 1 71 ? 11.690 1.309 -26.361 1.00 94.25 71 LYS A CA 1
ATOM 562 C C . LYS A 1 71 ? 11.675 0.096 -25.435 1.00 94.25 71 LYS A C 1
ATOM 564 O O . LYS A 1 71 ? 12.664 -0.632 -25.394 1.00 94.25 71 LYS A O 1
ATOM 569 N N . PRO A 1 72 ? 10.559 -0.183 -24.740 1.00 92.25 72 PRO A N 1
ATOM 570 C CA . PRO A 1 72 ? 10.441 -1.399 -23.953 1.00 92.25 72 PRO A CA 1
ATOM 571 C C . PRO A 1 72 ? 10.305 -2.606 -24.894 1.00 92.25 72 PRO A C 1
ATOM 573 O O . PRO A 1 72 ? 9.344 -2.704 -25.654 1.00 92.25 72 PRO A O 1
ATOM 576 N N . VAL A 1 73 ? 11.260 -3.534 -24.838 1.00 94.62 73 VAL A N 1
ATOM 577 C CA . VAL A 1 73 ? 11.284 -4.765 -25.652 1.00 94.62 73 VAL A CA 1
ATOM 578 C C . VAL A 1 73 ? 10.754 -5.985 -24.903 1.00 94.62 73 VAL A C 1
ATOM 580 O O . VAL A 1 73 ? 10.307 -6.951 -25.518 1.00 94.62 73 VAL A O 1
ATOM 583 N N . LYS A 1 74 ? 10.764 -5.950 -23.567 1.00 88.19 74 LYS A N 1
ATOM 584 C CA . LYS A 1 74 ? 10.177 -6.999 -22.725 1.00 88.19 74 LYS A CA 1
ATOM 585 C C . LYS A 1 74 ? 9.678 -6.401 -21.424 1.00 88.19 74 LYS A C 1
ATOM 587 O O . LYS A 1 74 ? 10.492 -5.960 -20.622 1.00 88.19 74 LYS A O 1
ATOM 592 N N . ILE A 1 75 ? 8.369 -6.432 -21.185 1.00 83.06 75 ILE A N 1
ATOM 593 C CA . ILE A 1 75 ? 7.819 -6.063 -19.878 1.00 83.06 75 ILE A CA 1
ATOM 594 C C . ILE A 1 75 ? 8.297 -7.094 -18.852 1.00 83.06 75 ILE A C 1
ATOM 596 O O . ILE A 1 75 ? 8.125 -8.299 -19.038 1.00 83.06 75 ILE A O 1
ATOM 600 N N . LEU A 1 76 ? 8.963 -6.604 -17.814 1.00 71.75 76 LEU A N 1
ATOM 601 C CA . LEU A 1 76 ? 9.499 -7.389 -16.713 1.00 71.75 76 LEU A CA 1
ATOM 602 C C . LEU A 1 76 ? 8.526 -7.435 -15.541 1.00 71.75 76 LEU A C 1
ATOM 604 O O . LEU A 1 76 ? 8.423 -8.487 -14.944 1.00 71.75 76 LEU A O 1
ATOM 608 N N . GLU A 1 77 ? 7.804 -6.353 -15.243 1.00 66.62 77 GLU A N 1
ATOM 609 C CA . GLU A 1 77 ? 6.716 -6.317 -14.251 1.00 66.62 77 GLU A CA 1
ATOM 610 C C . GLU A 1 77 ? 5.641 -5.339 -14.748 1.00 66.62 77 GLU A C 1
ATOM 612 O O . GLU A 1 77 ? 5.972 -4.213 -15.123 1.00 66.62 77 GLU A O 1
ATOM 617 N N . ASN A 1 78 ? 4.366 -5.742 -14.756 1.00 65.75 78 ASN A N 1
ATOM 618 C CA . ASN A 1 78 ? 3.236 -4.875 -15.112 1.00 65.75 78 ASN A CA 1
ATOM 619 C C . ASN A 1 78 ? 2.382 -4.634 -13.863 1.00 65.75 78 ASN A C 1
ATOM 621 O O . ASN A 1 78 ? 1.585 -5.497 -13.495 1.00 65.75 78 ASN A O 1
ATOM 625 N N . ARG A 1 79 ? 2.567 -3.491 -13.191 1.00 67.44 79 ARG A N 1
ATOM 626 C CA . ARG A 1 79 ? 1.827 -3.184 -11.961 1.00 67.44 79 ARG A CA 1
ATOM 627 C C . ARG A 1 79 ? 0.425 -2.678 -12.320 1.00 67.44 79 ARG A C 1
ATOM 629 O O . ARG A 1 79 ? 0.318 -1.719 -13.094 1.00 67.44 79 ARG A O 1
ATOM 636 N N . PRO A 1 80 ? -0.652 -3.293 -11.804 1.00 60.03 80 PRO A N 1
ATOM 637 C CA . PRO A 1 80 ? -1.993 -2.776 -12.021 1.00 60.03 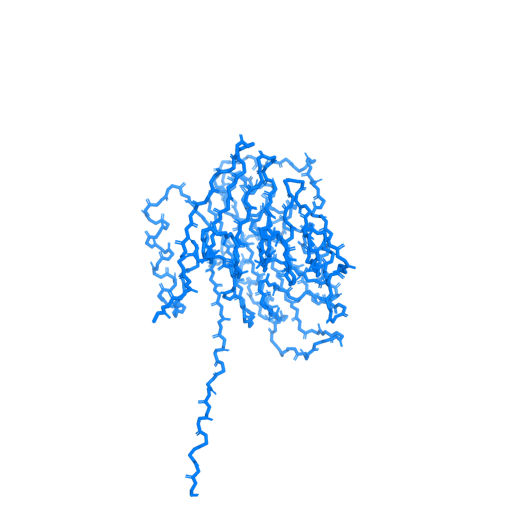80 PRO A CA 1
ATOM 638 C C . PRO A 1 80 ? -2.148 -1.412 -11.341 1.00 60.03 80 PRO A C 1
ATOM 640 O O . PRO A 1 80 ? -1.728 -1.229 -10.201 1.00 60.03 80 PRO A O 1
ATOM 643 N N . LEU A 1 81 ? -2.773 -0.466 -12.049 1.00 63.22 81 LEU A N 1
ATOM 644 C CA . LEU A 1 81 ? -3.148 0.837 -11.498 1.00 63.22 81 LEU A CA 1
ATOM 645 C C . LEU A 1 81 ? -3.965 0.654 -10.218 1.00 63.22 81 LEU A C 1
ATOM 647 O O . LEU A 1 81 ? -4.899 -0.147 -10.199 1.00 63.22 81 LEU A O 1
ATOM 651 N N . ILE A 1 82 ? -3.669 1.449 -9.189 1.00 70.12 82 ILE A N 1
ATOM 652 C CA . ILE A 1 82 ? -4.541 1.559 -8.019 1.00 70.12 82 ILE A CA 1
ATOM 653 C C . ILE A 1 82 ? -5.886 2.144 -8.491 1.00 70.12 82 ILE A C 1
ATOM 655 O O . ILE A 1 82 ? -5.902 3.278 -8.988 1.00 70.12 82 ILE A O 1
ATOM 659 N N . PRO A 1 83 ? -7.017 1.425 -8.349 1.00 68.38 83 PRO A N 1
ATOM 660 C CA . PRO A 1 83 ? -8.326 1.947 -8.734 1.00 68.38 83 PRO A CA 1
ATOM 661 C C . PRO A 1 83 ? -8.632 3.227 -7.955 1.00 68.38 83 PRO A C 1
ATOM 663 O O . PRO A 1 83 ? -8.495 3.250 -6.740 1.00 68.38 83 PRO A O 1
ATOM 666 N N . GLN A 1 84 ? -9.035 4.311 -8.616 1.00 67.81 84 GLN A N 1
ATOM 667 C CA . GLN A 1 84 ? -9.388 5.550 -7.912 1.00 67.81 84 GLN A CA 1
ATOM 668 C C . GLN A 1 84 ? -10.794 5.419 -7.310 1.00 67.81 84 GLN A C 1
ATOM 670 O O . GLN A 1 84 ? -11.741 5.118 -8.036 1.00 67.81 84 GLN A O 1
ATOM 675 N N . ARG A 1 85 ? -10.939 5.671 -6.003 1.00 74.06 85 ARG A N 1
ATOM 676 C CA . ARG A 1 85 ? -12.236 5.709 -5.308 1.00 74.06 85 ARG A CA 1
ATOM 677 C C . ARG A 1 85 ? -12.594 7.141 -4.926 1.00 74.06 85 ARG A C 1
ATOM 679 O O . ARG A 1 85 ? -12.105 7.664 -3.930 1.00 74.06 85 ARG A O 1
ATOM 686 N N . ASN A 1 86 ? -13.433 7.773 -5.744 1.00 72.94 86 ASN A N 1
ATOM 687 C CA . ASN A 1 86 ? -13.886 9.158 -5.545 1.00 72.94 86 ASN A CA 1
ATOM 688 C C . ASN A 1 86 ? -15.215 9.251 -4.775 1.00 72.94 86 ASN A C 1
ATOM 690 O O . ASN A 1 86 ? -15.702 10.342 -4.488 1.00 72.94 86 ASN A O 1
ATOM 694 N N . ASP A 1 87 ? -15.834 8.111 -4.489 1.00 82.19 87 ASP A N 1
ATOM 695 C CA . ASP A 1 87 ? -17.106 7.973 -3.784 1.00 82.19 87 ASP A CA 1
ATOM 696 C C . ASP A 1 87 ? -16.964 8.092 -2.258 1.00 82.19 87 ASP A C 1
ATOM 698 O O . ASP A 1 87 ? -17.934 8.421 -1.572 1.00 82.19 87 ASP A O 1
ATOM 702 N N . ILE A 1 88 ? -15.756 7.886 -1.727 1.00 81.31 88 ILE A N 1
ATOM 703 C CA . ILE A 1 88 ? -15.471 7.962 -0.294 1.00 81.31 88 ILE A CA 1
ATOM 704 C C . ILE A 1 88 ? -15.367 9.429 0.122 1.00 81.31 88 ILE A C 1
ATOM 706 O O . ILE A 1 88 ? -14.515 10.177 -0.359 1.00 81.31 88 ILE A O 1
ATOM 710 N N . ARG A 1 89 ? -16.248 9.845 1.034 1.00 84.19 89 ARG A N 1
ATOM 711 C CA . ARG A 1 89 ? -16.266 11.207 1.573 1.00 84.19 89 ARG A CA 1
ATOM 712 C C . ARG A 1 89 ? -15.615 11.241 2.960 1.00 84.19 89 ARG A C 1
ATOM 714 O O . ARG A 1 89 ? -15.972 10.400 3.790 1.00 84.19 89 ARG A O 1
ATOM 721 N N . PRO A 1 90 ? -14.744 12.230 3.240 1.00 83.88 90 PRO A N 1
ATOM 722 C CA . PRO A 1 90 ? -14.226 12.467 4.583 1.00 83.88 90 PRO A CA 1
ATOM 723 C C . PRO A 1 90 ? -15.359 12.650 5.596 1.00 83.88 90 PRO A C 1
ATOM 725 O O . PRO A 1 90 ? -16.347 13.333 5.314 1.00 83.88 90 PRO A O 1
ATOM 728 N N . GLN A 1 91 ? -15.208 12.064 6.780 1.00 84.12 91 GLN A N 1
ATOM 729 C CA . GLN A 1 91 ? -16.151 12.188 7.884 1.00 84.12 91 GLN A CA 1
ATOM 730 C C . GLN A 1 91 ? -15.692 13.290 8.833 1.00 84.12 91 GLN A C 1
ATOM 732 O O . GLN A 1 91 ? -15.024 13.008 9.822 1.00 84.12 91 GLN A O 1
ATOM 737 N N . THR A 1 92 ? -16.093 14.529 8.554 1.00 81.44 92 THR A N 1
ATOM 738 C CA . THR A 1 92 ? -15.802 15.661 9.443 1.00 81.44 92 THR A CA 1
ATOM 739 C C . THR A 1 92 ? -16.448 15.460 10.809 1.00 81.44 92 THR A C 1
ATOM 741 O O . THR A 1 92 ? -17.658 15.220 10.874 1.00 81.44 92 THR A O 1
ATOM 744 N N . ASN A 1 93 ? -15.667 15.559 11.883 1.00 69.31 93 ASN A N 1
ATOM 745 C CA . ASN A 1 93 ? -16.154 15.388 13.251 1.00 69.31 93 ASN A CA 1
ATOM 746 C C . ASN A 1 93 ? -15.434 16.320 14.238 1.00 69.31 93 ASN A C 1
ATOM 748 O O . ASN A 1 93 ? -14.297 16.717 14.001 1.00 69.31 93 ASN A O 1
ATOM 752 N N . ASP A 1 94 ? -16.084 16.624 15.363 1.00 76.50 94 ASP A N 1
ATOM 753 C CA . ASP A 1 94 ? -15.492 17.443 16.435 1.00 76.50 94 ASP A CA 1
ATOM 754 C C . ASP A 1 94 ? -14.515 16.641 17.322 1.00 76.50 94 ASP A C 1
ATOM 756 O O . ASP A 1 94 ? -13.688 17.213 18.029 1.00 76.50 94 ASP A O 1
ATOM 760 N N . GLU A 1 95 ? -14.595 15.307 17.285 1.00 84.31 95 GLU A N 1
ATOM 761 C CA . GLU A 1 95 ? -13.705 14.385 18.000 1.00 84.31 95 GLU A CA 1
ATOM 762 C C . GLU A 1 95 ? -12.698 13.752 17.030 1.00 84.31 95 GLU A C 1
ATOM 764 O O . GLU A 1 95 ? -13.095 13.251 15.972 1.00 84.31 95 GLU A O 1
ATOM 769 N N . ILE A 1 96 ? -11.420 13.739 17.432 1.00 87.50 96 ILE A N 1
ATOM 770 C CA . ILE A 1 96 ? -10.304 13.127 16.697 1.00 87.50 96 ILE A CA 1
ATOM 771 C C . ILE A 1 96 ? -10.543 11.623 16.563 1.00 87.50 96 ILE A C 1
ATOM 773 O O . ILE A 1 96 ? -10.647 10.913 17.566 1.00 87.50 96 ILE A O 1
ATOM 777 N N . LYS A 1 97 ? -10.567 11.118 15.329 1.00 92.50 97 LYS A N 1
ATOM 778 C CA . LYS A 1 97 ? -10.639 9.685 15.052 1.00 92.50 97 LYS A CA 1
ATOM 779 C C . LYS A 1 97 ? -9.284 9.145 14.625 1.00 92.50 97 LYS A C 1
ATOM 781 O O . LYS A 1 97 ? -8.454 9.820 14.021 1.00 92.50 97 LYS A O 1
ATOM 786 N N . ILE A 1 98 ? -9.091 7.866 14.913 1.00 94.44 98 ILE A N 1
ATOM 787 C CA . ILE A 1 98 ? -7.981 7.072 14.398 1.00 94.44 98 ILE A CA 1
ATOM 788 C C . ILE A 1 98 ? -8.575 6.055 13.427 1.00 94.44 98 ILE A C 1
ATOM 790 O O . ILE A 1 98 ? -9.452 5.295 13.825 1.00 94.44 98 ILE A O 1
ATOM 794 N N . TRP A 1 99 ? -8.127 6.051 12.174 1.00 97.19 99 TRP A N 1
ATOM 795 C CA . TRP A 1 99 ? -8.544 5.102 11.138 1.00 97.19 99 TRP A CA 1
ATOM 796 C C . TRP A 1 99 ? -7.403 4.131 10.858 1.00 97.19 99 TRP A C 1
ATOM 798 O O . TRP A 1 99 ? -6.326 4.544 10.427 1.00 97.19 99 TRP A O 1
ATOM 808 N N . THR A 1 100 ? -7.618 2.842 11.107 1.00 97.75 100 THR A N 1
ATOM 809 C CA . THR A 1 100 ? -6.540 1.850 11.079 1.00 97.75 100 THR A CA 1
ATOM 810 C C . THR A 1 100 ? -6.812 0.716 10.104 1.00 97.75 100 THR A C 1
ATOM 812 O O . THR A 1 100 ? -7.900 0.140 10.085 1.00 97.75 100 THR A O 1
ATOM 815 N N . VAL A 1 101 ? -5.782 0.333 9.352 1.00 98.62 101 VAL A N 1
ATOM 816 C CA . VAL A 1 101 ? -5.720 -0.946 8.640 1.00 98.62 101 VAL A CA 1
ATOM 817 C C . VAL A 1 101 ? -4.616 -1.799 9.260 1.00 98.62 101 VAL A C 1
ATOM 819 O O . VAL A 1 101 ? -3.461 -1.382 9.319 1.00 98.62 101 VAL A O 1
ATOM 822 N N . VAL A 1 102 ? -4.977 -2.990 9.733 1.00 98.50 102 VAL A N 1
ATOM 823 C CA . VAL A 1 102 ? -4.079 -3.977 10.343 1.00 98.50 102 VAL A CA 1
ATOM 824 C C . VAL A 1 102 ? -3.993 -5.184 9.416 1.00 98.50 102 VAL A C 1
ATOM 826 O O . VAL A 1 102 ? -5.014 -5.787 9.090 1.00 98.50 102 VAL A O 1
ATOM 829 N N . VAL A 1 103 ? -2.785 -5.546 8.998 1.00 98.62 103 VAL A N 1
ATOM 830 C CA . VAL A 1 103 ? -2.535 -6.656 8.076 1.00 98.62 103 VAL A CA 1
ATOM 831 C C . VAL A 1 103 ? -1.559 -7.647 8.702 1.00 98.62 103 VAL A C 1
ATOM 833 O O . VAL A 1 103 ? -0.493 -7.248 9.167 1.00 98.62 103 VAL A O 1
ATOM 836 N N . GLY A 1 104 ? -1.911 -8.933 8.693 1.00 97.88 104 GLY A N 1
ATOM 837 C CA . GLY A 1 104 ? -1.045 -10.028 9.137 1.00 97.88 104 GLY A CA 1
ATOM 838 C C . GLY A 1 104 ? -1.034 -11.165 8.125 1.00 97.88 104 GLY A C 1
ATOM 839 O O . GLY A 1 104 ? -2.078 -11.743 7.841 1.00 97.88 104 GLY A O 1
ATOM 840 N N . VAL A 1 105 ? 0.129 -11.498 7.568 1.00 97.31 105 VAL A N 1
ATOM 841 C CA . VAL A 1 105 ? 0.243 -12.569 6.565 1.00 97.31 105 VAL A CA 1
ATOM 842 C C . VAL A 1 105 ? 1.286 -13.581 7.016 1.00 97.31 105 VAL A C 1
ATOM 844 O O . VAL A 1 105 ? 2.492 -13.310 6.985 1.00 97.31 105 VAL A O 1
ATOM 847 N N . ALA A 1 106 ? 0.815 -14.747 7.455 1.00 94.62 106 ALA A N 1
ATOM 848 C CA . ALA A 1 106 ? 1.642 -15.808 8.016 1.00 94.62 106 ALA A CA 1
ATOM 849 C C . ALA A 1 106 ? 1.775 -17.006 7.071 1.00 94.62 106 ALA A C 1
ATOM 851 O O . ALA A 1 106 ? 2.856 -17.591 6.957 1.00 94.62 106 ALA A O 1
ATOM 852 N N . ARG A 1 107 ? 0.700 -17.370 6.369 1.00 91.94 107 ARG A N 1
ATOM 853 C CA . ARG A 1 107 ? 0.712 -18.460 5.381 1.00 91.94 107 ARG A CA 1
ATOM 854 C C . ARG A 1 107 ? 0.978 -17.892 3.991 1.00 91.94 107 ARG A C 1
ATOM 856 O O . ARG A 1 107 ? 0.578 -16.779 3.712 1.00 91.94 107 ARG A O 1
ATOM 863 N N . TYR A 1 108 ? 1.692 -18.623 3.141 1.00 88.69 108 TYR A N 1
ATOM 864 C CA . TYR A 1 108 ? 1.975 -18.220 1.761 1.00 88.69 108 TYR A CA 1
ATOM 865 C C . TYR A 1 108 ? 2.081 -19.468 0.893 1.00 88.69 108 TYR A C 1
ATOM 867 O O . TYR A 1 108 ? 2.610 -20.485 1.344 1.00 88.69 108 TYR A O 1
ATOM 875 N N . GLU A 1 109 ? 1.646 -19.377 -0.361 1.00 81.75 109 GLU A N 1
ATOM 876 C CA . GLU A 1 109 ? 1.863 -20.444 -1.344 1.00 81.75 109 GLU A CA 1
ATOM 877 C C . GLU A 1 109 ? 3.296 -20.407 -1.902 1.00 81.75 109 GLU A C 1
ATOM 879 O O . GLU A 1 109 ? 3.977 -21.429 -1.982 1.00 81.75 109 GLU A O 1
ATOM 884 N N . HIS A 1 110 ? 3.789 -19.209 -2.224 1.00 74.56 110 HIS A N 1
ATOM 885 C CA . HIS A 1 110 ? 5.058 -19.009 -2.933 1.00 74.56 110 HIS A CA 1
ATOM 886 C C . HIS A 1 110 ? 6.208 -18.488 -2.051 1.00 74.56 110 HIS A C 1
ATOM 888 O O . HIS A 1 110 ? 7.271 -18.132 -2.561 1.00 74.56 110 HIS A O 1
ATOM 894 N N . MET A 1 111 ? 6.021 -18.437 -0.728 1.00 77.19 111 MET A N 1
ATOM 895 C CA . MET A 1 111 ? 7.021 -17.980 0.245 1.00 77.19 111 MET A CA 1
ATOM 896 C C . MET A 1 111 ? 7.021 -18.882 1.490 1.00 77.19 111 MET A C 1
ATOM 898 O O . MET A 1 111 ? 6.033 -19.560 1.763 1.00 77.19 111 MET A O 1
ATOM 902 N N . PRO A 1 112 ? 8.106 -18.913 2.284 1.00 82.25 112 PRO A N 1
ATOM 903 C CA . PRO A 1 112 ? 8.111 -19.657 3.541 1.00 82.25 112 PRO A CA 1
ATOM 904 C C . PRO A 1 112 ? 7.056 -19.123 4.515 1.00 82.25 112 PRO A C 1
ATOM 906 O O . PRO A 1 112 ? 6.958 -17.913 4.698 1.00 82.25 112 PRO A O 1
ATOM 909 N N . ALA A 1 113 ? 6.325 -20.000 5.200 1.00 88.38 113 ALA A N 1
ATOM 910 C CA . ALA A 1 113 ? 5.395 -19.570 6.241 1.00 88.38 113 ALA A CA 1
ATOM 911 C C . ALA A 1 113 ? 6.122 -18.854 7.398 1.00 88.38 113 ALA A C 1
ATOM 913 O O . ALA A 1 113 ? 7.238 -19.222 7.786 1.00 88.38 113 ALA A O 1
ATOM 914 N N . LEU A 1 114 ? 5.474 -17.839 7.962 1.00 88.19 114 LEU A N 1
ATOM 915 C CA . LEU A 1 114 ? 5.907 -17.118 9.155 1.00 88.19 114 LEU A CA 1
ATOM 916 C C . LEU A 1 114 ? 5.125 -17.615 10.367 1.00 88.19 114 LEU A C 1
ATOM 918 O O . LEU A 1 114 ? 3.987 -18.054 10.259 1.00 88.19 114 LEU A O 1
ATOM 922 N N . ARG A 1 115 ? 5.764 -17.575 11.538 1.00 89.31 115 ARG A N 1
ATOM 923 C CA . ARG A 1 115 ? 5.210 -18.182 12.755 1.00 89.31 115 ARG A CA 1
ATOM 924 C C . ARG A 1 115 ? 4.288 -17.256 13.554 1.00 89.31 115 ARG A C 1
ATOM 926 O O . ARG A 1 115 ? 3.516 -17.771 14.347 1.00 89.31 115 ARG A O 1
ATOM 933 N N . TYR A 1 116 ? 4.443 -15.939 13.417 1.00 92.38 116 TYR A N 1
ATOM 934 C CA . TYR A 1 116 ? 3.852 -14.973 14.352 1.00 92.38 116 TYR A CA 1
ATOM 935 C C . TYR A 1 116 ? 3.124 -13.804 13.680 1.00 92.38 116 TYR A C 1
ATOM 937 O O . TYR A 1 116 ? 2.583 -12.964 14.381 1.00 92.38 116 TYR A O 1
ATOM 945 N N . SER A 1 117 ? 3.119 -13.698 12.349 1.00 93.12 117 SER A N 1
ATOM 946 C CA . SER A 1 117 ? 2.647 -12.475 11.682 1.00 93.12 117 SER A CA 1
ATOM 947 C C . SER A 1 117 ? 1.141 -12.232 11.814 1.00 93.12 117 SER A C 1
ATOM 949 O O . SER A 1 117 ? 0.702 -11.090 11.926 1.00 93.12 117 SER A O 1
ATOM 951 N N . ASP A 1 118 ? 0.351 -13.298 11.833 1.00 93.06 118 ASP A N 1
ATOM 952 C CA . ASP A 1 118 ? -1.073 -13.282 12.163 1.00 93.06 118 ASP A CA 1
ATOM 953 C C . ASP A 1 118 ? -1.305 -12.957 13.649 1.00 93.06 118 ASP A C 1
ATOM 955 O O . ASP A 1 118 ? -2.080 -12.053 13.969 1.00 93.06 118 ASP A O 1
ATOM 959 N N . ASP A 1 119 ? -0.579 -13.619 14.555 1.00 94.19 119 ASP A N 1
ATOM 960 C CA . ASP A 1 119 ? -0.613 -13.346 16.000 1.00 94.19 119 ASP A CA 1
ATOM 961 C C . ASP A 1 119 ? -0.280 -11.878 16.319 1.00 94.19 119 ASP A C 1
ATOM 963 O O . ASP A 1 119 ? -0.946 -11.241 17.140 1.00 94.19 119 ASP A O 1
ATOM 967 N N . ASP A 1 120 ? 0.744 -11.320 15.675 1.00 95.38 120 ASP A N 1
ATOM 968 C CA . ASP A 1 120 ? 1.181 -9.943 15.881 1.00 95.38 120 ASP A CA 1
ATOM 969 C C . ASP A 1 120 ? 0.123 -8.946 15.378 1.00 95.38 120 ASP A C 1
ATOM 971 O O . ASP A 1 120 ? -0.178 -7.970 16.071 1.00 95.38 120 ASP A O 1
ATOM 975 N N . ALA A 1 121 ? -0.543 -9.235 14.253 1.00 96.38 121 ALA A N 1
ATOM 976 C CA . ALA A 1 121 ? -1.693 -8.457 13.795 1.00 96.38 121 ALA A CA 1
ATOM 977 C C . ALA A 1 121 ? -2.854 -8.487 14.805 1.00 96.38 121 ALA A C 1
ATOM 979 O O . ALA A 1 121 ? -3.403 -7.434 15.142 1.00 96.38 121 ALA A O 1
ATOM 980 N N . TYR A 1 122 ? -3.194 -9.655 15.362 1.00 97.25 122 TYR A N 1
ATOM 981 C CA . TYR A 1 122 ? -4.229 -9.747 16.397 1.00 97.25 122 TYR A CA 1
ATOM 982 C C . TYR A 1 122 ? -3.850 -9.021 17.689 1.00 97.25 122 TYR A C 1
ATOM 984 O O . TYR A 1 122 ? -4.720 -8.429 18.330 1.00 97.25 122 TYR A O 1
ATOM 992 N N . ARG A 1 123 ? -2.569 -9.008 18.070 1.00 96.69 123 ARG A N 1
ATOM 993 C CA . ARG A 1 123 ? -2.090 -8.248 19.236 1.00 96.69 123 ARG A CA 1
ATOM 994 C C . ARG A 1 123 ? -2.222 -6.747 19.034 1.00 96.69 123 ARG A C 1
ATOM 996 O O . ARG A 1 123 ? -2.682 -6.065 19.946 1.00 96.69 123 ARG A O 1
ATOM 1003 N N . ILE A 1 124 ? -1.867 -6.238 17.855 1.00 95.88 124 ILE A N 1
ATOM 1004 C CA . ILE A 1 124 ? -2.061 -4.823 17.521 1.00 95.88 124 ILE A CA 1
ATOM 1005 C C . ILE A 1 124 ? -3.545 -4.471 17.504 1.00 95.88 124 ILE A C 1
ATOM 1007 O O . ILE A 1 124 ? -3.941 -3.482 18.113 1.00 95.88 124 ILE A O 1
ATOM 1011 N N . TYR A 1 125 ? -4.378 -5.305 16.883 1.00 96.12 125 TYR A N 1
ATOM 1012 C CA . TYR A 1 125 ? -5.827 -5.129 16.906 1.00 96.12 125 TYR A CA 1
ATOM 1013 C C . TYR A 1 125 ? -6.376 -5.076 18.340 1.00 96.12 125 TYR A C 1
ATOM 1015 O O . TYR A 1 125 ? -7.091 -4.141 18.694 1.00 96.12 125 TYR A O 1
ATOM 1023 N N . ALA A 1 126 ? -6.002 -6.037 19.189 1.00 96.19 126 ALA A N 1
ATOM 1024 C CA . ALA A 1 126 ? -6.443 -6.091 20.579 1.00 96.19 126 ALA A CA 1
ATOM 1025 C C . ALA A 1 126 ? -5.969 -4.875 21.389 1.00 96.19 126 ALA A C 1
ATOM 1027 O O . ALA A 1 126 ? -6.740 -4.340 22.184 1.00 96.19 126 ALA A O 1
ATOM 1028 N N . PHE A 1 127 ? -4.736 -4.414 21.162 1.00 96.94 127 PHE A N 1
ATOM 1029 C CA . PHE A 1 127 ? -4.211 -3.201 21.781 1.00 96.94 127 PHE A CA 1
ATOM 1030 C C . PHE A 1 127 ? -5.028 -1.970 21.381 1.00 96.94 127 PHE A C 1
ATOM 1032 O O . PHE A 1 127 ? -5.499 -1.254 22.253 1.00 96.94 127 PHE A O 1
ATOM 1039 N N . LEU A 1 128 ? -5.292 -1.760 20.088 1.00 94.75 128 LEU A N 1
ATOM 1040 C CA . LEU A 1 128 ? -6.088 -0.621 19.603 1.00 94.75 128 LEU A CA 1
ATOM 1041 C C . LEU A 1 128 ? -7.523 -0.607 20.162 1.00 94.75 128 LEU A C 1
ATOM 1043 O O . LEU A 1 128 ? -8.123 0.453 20.337 1.00 94.75 128 LEU A O 1
ATOM 1047 N N . LYS A 1 129 ? -8.082 -1.784 20.464 1.00 95.25 129 LYS A N 1
ATOM 1048 C CA . LYS A 1 129 ? -9.386 -1.929 21.126 1.00 95.25 129 LYS A CA 1
ATOM 1049 C C . LYS A 1 129 ? -9.335 -1.669 22.638 1.00 95.25 129 LYS A C 1
ATOM 1051 O O . LYS A 1 129 ? -10.391 -1.454 23.232 1.00 95.25 129 LYS A O 1
ATOM 1056 N N . SER A 1 130 ? -8.162 -1.716 23.268 1.00 93.75 130 SER A N 1
ATOM 1057 C CA . SER A 1 130 ? -8.007 -1.507 24.711 1.00 93.75 130 SER A CA 1
ATOM 1058 C C . SER A 1 130 ? -8.028 -0.014 25.074 1.00 93.75 130 SER A C 1
ATOM 1060 O O . SER A 1 130 ? -7.778 0.829 24.209 1.00 93.75 130 SER A O 1
ATOM 1062 N N . PRO A 1 131 ? -8.294 0.350 26.345 1.00 93.06 131 PRO A N 1
ATOM 1063 C CA . PRO A 1 131 ? -8.215 1.740 26.801 1.00 93.06 131 PRO A CA 1
ATOM 1064 C C . PRO A 1 131 ? -6.857 2.397 26.521 1.00 93.06 131 PRO A C 1
ATOM 1066 O O . PRO A 1 131 ? -6.800 3.561 26.138 1.00 93.06 131 PRO A O 1
ATOM 1069 N N . GLU A 1 132 ? -5.767 1.644 26.671 1.00 89.75 132 GLU A N 1
ATOM 1070 C CA . GLU A 1 132 ? -4.398 2.124 26.465 1.00 89.75 132 GLU A CA 1
ATOM 1071 C C . GLU A 1 132 ? -4.079 2.374 24.987 1.00 89.75 132 GLU A C 1
ATOM 1073 O O . GLU A 1 132 ? -3.295 3.271 24.681 1.00 89.75 132 GLU A O 1
ATOM 1078 N N . GLY A 1 133 ? -4.682 1.606 24.074 1.00 85.50 133 GLY A N 1
ATOM 1079 C CA . GLY A 1 133 ? -4.550 1.813 22.630 1.00 85.50 133 GLY A CA 1
ATOM 1080 C C . GLY A 1 133 ? -5.608 2.732 22.020 1.00 85.50 133 GLY A C 1
ATOM 1081 O O . GLY A 1 133 ? -5.646 2.871 20.800 1.00 85.50 133 GLY A O 1
ATOM 1082 N N . GLY A 1 134 ? -6.440 3.377 22.845 1.00 87.44 134 GLY A N 1
ATOM 1083 C CA . GLY A 1 134 ? -7.391 4.408 22.420 1.00 87.44 134 GLY A CA 1
ATOM 1084 C C . GLY A 1 134 ? -8.848 3.956 22.291 1.00 87.44 134 GLY A C 1
ATOM 1085 O O . GLY A 1 134 ? -9.682 4.759 21.884 1.00 87.44 134 GLY A O 1
ATOM 1086 N N . ALA A 1 135 ? -9.171 2.708 22.648 1.00 93.25 135 ALA A N 1
ATOM 1087 C CA . ALA A 1 135 ? -10.529 2.154 22.656 1.00 93.25 135 ALA A CA 1
ATOM 1088 C C . ALA A 1 135 ? -11.291 2.349 21.328 1.00 93.25 135 ALA A C 1
ATOM 1090 O O . ALA A 1 135 ? -12.471 2.714 21.316 1.00 93.25 135 ALA A O 1
ATOM 1091 N N . LEU A 1 136 ? -10.615 2.103 20.200 1.00 95.00 136 LEU A N 1
ATOM 1092 C CA . LEU A 1 136 ? -11.165 2.343 18.864 1.00 95.00 136 LEU A CA 1
ATOM 1093 C C . LEU A 1 136 ? -12.458 1.544 18.619 1.00 95.00 136 LEU A C 1
ATOM 1095 O O . LEU A 1 136 ? -12.603 0.376 19.007 1.00 95.00 136 LEU A O 1
ATOM 1099 N N . LYS A 1 137 ? -13.410 2.171 17.923 1.00 95.94 137 LYS A N 1
ATOM 1100 C CA . LYS A 1 137 ? -14.673 1.541 17.507 1.00 95.94 137 LYS A CA 1
ATOM 1101 C C . LYS A 1 137 ? -14.435 0.550 16.363 1.00 95.94 137 LYS A C 1
ATOM 1103 O O . LYS A 1 137 ? -13.431 0.622 15.661 1.00 95.94 137 LYS A O 1
ATOM 1108 N N . ASP A 1 138 ? -15.357 -0.391 16.169 1.00 94.88 138 ASP A N 1
ATOM 1109 C CA . ASP A 1 138 ? -15.195 -1.451 15.157 1.00 94.88 138 ASP A CA 1
ATOM 1110 C C . ASP A 1 138 ? -15.112 -0.896 13.730 1.00 94.88 138 ASP A C 1
ATOM 1112 O O . ASP A 1 138 ? -14.402 -1.435 12.888 1.00 94.88 138 ASP A O 1
ATOM 1116 N N . ASP A 1 139 ? -15.790 0.216 13.451 1.00 95.44 139 ASP A N 1
ATOM 1117 C CA . ASP A 1 139 ? -15.770 0.845 12.132 1.00 95.44 139 ASP A CA 1
ATOM 1118 C C . ASP A 1 139 ? -14.464 1.602 11.834 1.00 95.44 139 ASP A C 1
ATOM 1120 O O . ASP A 1 139 ? -14.232 1.964 10.677 1.00 95.44 139 ASP A O 1
ATOM 1124 N N . GLN A 1 140 ? -13.629 1.822 12.855 1.00 96.19 140 GLN A N 1
ATOM 1125 C CA . GLN A 1 140 ? -12.336 2.503 12.784 1.00 96.19 140 GLN A CA 1
ATOM 1126 C C . GLN A 1 140 ? -11.155 1.561 12.530 1.00 96.19 140 GLN A C 1
ATOM 1128 O O . GLN A 1 140 ? -10.043 2.034 12.292 1.00 96.19 140 GLN A O 1
ATOM 1133 N N . ILE A 1 141 ? -11.358 0.242 12.611 1.00 97.75 141 ILE A N 1
ATOM 1134 C CA . ILE A 1 141 ? -10.293 -0.741 12.411 1.00 97.75 141 ILE A CA 1
ATOM 1135 C C . ILE A 1 141 ? -10.717 -1.750 11.350 1.00 97.75 141 ILE A C 1
ATOM 1137 O O . ILE A 1 141 ? -11.683 -2.490 11.515 1.00 97.75 141 ILE A O 1
ATOM 1141 N N . LYS A 1 142 ? -9.935 -1.845 10.276 1.00 98.38 142 LYS A N 1
ATOM 1142 C CA . LYS A 1 142 ? -10.020 -2.947 9.321 1.00 98.38 142 LYS A CA 1
ATOM 1143 C C . LYS A 1 142 ? -8.865 -3.908 9.565 1.00 98.38 142 LYS A C 1
ATOM 1145 O O . LYS A 1 142 ? -7.714 -3.526 9.389 1.00 98.38 142 LYS A O 1
ATOM 1150 N N . ILE A 1 143 ? -9.165 -5.145 9.948 1.00 98.19 143 ILE A N 1
ATOM 1151 C CA . ILE A 1 143 ? -8.168 -6.212 10.081 1.00 98.19 143 ILE A CA 1
ATOM 1152 C C . ILE A 1 143 ? -8.270 -7.178 8.896 1.00 98.19 143 ILE A C 1
ATOM 1154 O O . ILE A 1 143 ? -9.372 -7.570 8.514 1.00 98.19 143 ILE A O 1
ATOM 1158 N N . LEU A 1 144 ? -7.131 -7.530 8.302 1.00 98.62 144 LEU A N 1
ATOM 1159 C CA . LEU A 1 144 ? -7.006 -8.477 7.194 1.00 98.62 144 LEU A CA 1
ATOM 1160 C C . LEU A 1 144 ? -5.903 -9.481 7.539 1.00 98.62 144 LEU A C 1
ATOM 1162 O O . LEU A 1 144 ? -4.742 -9.096 7.679 1.00 98.62 144 LEU A O 1
ATOM 1166 N N . VAL A 1 145 ? -6.259 -10.756 7.689 1.00 98.12 145 VAL A N 1
ATOM 1167 C CA . VAL A 1 145 ? -5.306 -11.815 8.054 1.00 98.12 145 VAL A CA 1
ATOM 1168 C C . VAL A 1 145 ? -5.370 -12.952 7.042 1.00 98.12 145 VAL A C 1
ATOM 1170 O O . VAL A 1 145 ? -6.460 -13.371 6.656 1.00 98.12 145 VAL A O 1
ATOM 1173 N N . ASP A 1 146 ? -4.202 -13.432 6.614 1.00 96.56 146 ASP A N 1
ATOM 1174 C CA . ASP A 1 146 ? -4.024 -14.535 5.659 1.00 96.56 146 ASP A CA 1
ATOM 1175 C C . ASP A 1 146 ? -4.967 -14.441 4.446 1.00 96.56 146 ASP A C 1
ATOM 1177 O O . ASP A 1 146 ? -4.795 -13.541 3.637 1.00 96.56 146 ASP A O 1
ATOM 1181 N N . GLU A 1 147 ? -5.975 -15.314 4.316 1.00 96.19 147 GLU A N 1
ATOM 1182 C CA . GLU A 1 147 ? -6.912 -15.383 3.172 1.00 96.19 147 GLU A CA 1
ATOM 1183 C C . GLU A 1 147 ? -7.660 -14.059 2.895 1.00 96.19 147 GLU A C 1
ATOM 1185 O O . GLU A 1 147 ? -8.175 -13.811 1.796 1.00 96.19 147 GLU A O 1
ATOM 1190 N N . ASP A 1 148 ? -7.727 -13.171 3.890 1.00 97.00 148 ASP A N 1
ATOM 1191 C CA . ASP A 1 148 ? -8.293 -11.830 3.743 1.00 97.00 148 ASP A CA 1
ATOM 1192 C C . ASP A 1 148 ? -7.269 -10.755 3.366 1.00 97.00 148 ASP A C 1
ATOM 1194 O O . ASP A 1 148 ? -7.645 -9.670 2.924 1.00 97.00 148 ASP A O 1
ATOM 1198 N N . ALA A 1 149 ? -5.980 -11.057 3.445 1.00 97.44 149 ALA A N 1
ATOM 1199 C CA . ALA A 1 149 ? -4.874 -10.158 3.142 1.00 97.44 149 ALA A CA 1
ATOM 1200 C C . ALA A 1 149 ? -4.383 -10.268 1.684 1.00 97.44 149 ALA A C 1
ATOM 1202 O O . ALA A 1 149 ? -3.183 -10.200 1.409 1.00 97.44 149 ALA A O 1
ATOM 1203 N N . THR A 1 150 ? -5.311 -10.423 0.734 1.00 96.88 150 THR A N 1
ATOM 1204 C CA . THR A 1 150 ? -5.014 -10.303 -0.709 1.00 96.88 150 THR A CA 1
ATOM 1205 C C . THR A 1 150 ? -4.656 -8.865 -1.064 1.00 96.88 150 THR A C 1
ATOM 1207 O O . THR A 1 150 ? -5.206 -7.942 -0.448 1.00 96.88 150 THR A O 1
ATOM 1210 N N . ARG A 1 151 ? -3.830 -8.653 -2.095 1.00 94.94 151 ARG A N 1
ATOM 1211 C CA . ARG A 1 151 ? -3.424 -7.312 -2.549 1.00 94.94 151 ARG A CA 1
ATOM 1212 C C . ARG A 1 151 ? -4.616 -6.367 -2.708 1.00 94.94 151 ARG A C 1
ATOM 1214 O O . ARG A 1 151 ? -4.615 -5.266 -2.157 1.00 94.94 151 ARG A O 1
ATOM 1221 N N . ASP A 1 152 ? -5.653 -6.810 -3.413 1.00 93.12 152 ASP A N 1
ATOM 1222 C CA . ASP A 1 152 ? -6.815 -5.975 -3.735 1.00 93.12 152 ASP A CA 1
ATOM 1223 C C . ASP A 1 152 ? -7.668 -5.642 -2.503 1.00 93.12 152 ASP A C 1
ATOM 1225 O O . ASP A 1 152 ? -8.154 -4.512 -2.373 1.00 93.12 152 ASP A O 1
ATOM 1229 N N . LYS A 1 153 ? -7.818 -6.590 -1.564 1.00 96.62 153 LYS A N 1
ATOM 1230 C CA . LYS A 1 153 ? -8.493 -6.341 -0.277 1.00 96.62 153 LYS A CA 1
ATOM 1231 C C . LYS A 1 153 ? -7.706 -5.347 0.579 1.00 96.62 153 LYS A C 1
ATOM 1233 O O . LYS A 1 153 ? -8.324 -4.451 1.153 1.00 96.62 153 LYS A O 1
ATOM 1238 N N . ILE A 1 154 ? -6.372 -5.448 0.624 1.00 97.75 154 ILE A N 1
ATOM 1239 C CA . ILE A 1 154 ? -5.519 -4.506 1.367 1.00 97.75 154 ILE A CA 1
ATOM 1240 C C . ILE A 1 154 ? -5.630 -3.099 0.776 1.00 97.75 154 ILE A C 1
ATOM 1242 O O . ILE A 1 154 ? -5.939 -2.157 1.504 1.00 97.75 154 ILE A O 1
ATOM 1246 N N . ILE A 1 155 ? -5.450 -2.946 -0.540 1.00 95.31 155 ILE A N 1
ATOM 1247 C CA . ILE A 1 155 ? -5.578 -1.647 -1.217 1.00 95.31 155 ILE A CA 1
ATOM 1248 C C . ILE A 1 155 ? -6.970 -1.049 -0.990 1.00 95.31 155 ILE A C 1
ATOM 1250 O O . ILE A 1 155 ? -7.084 0.122 -0.629 1.00 95.31 155 ILE A O 1
ATOM 1254 N N . SER A 1 156 ? -8.028 -1.852 -1.136 1.00 95.00 156 SER A N 1
ATOM 1255 C CA . SER A 1 156 ? -9.401 -1.388 -0.914 1.00 95.00 156 SER A CA 1
ATOM 1256 C C . SER A 1 156 ? -9.629 -0.927 0.528 1.00 95.00 156 SER A C 1
ATOM 1258 O O . SER A 1 156 ? -10.231 0.123 0.734 1.00 95.00 156 SER A O 1
ATOM 1260 N N . ALA A 1 157 ? -9.116 -1.666 1.516 1.00 97.56 157 ALA A N 1
ATOM 1261 C CA . ALA A 1 157 ? -9.210 -1.302 2.928 1.00 97.56 157 ALA A CA 1
ATOM 1262 C C . ALA A 1 157 ? -8.486 0.011 3.241 1.00 97.56 157 ALA A C 1
ATOM 1264 O O . ALA A 1 157 ? -9.036 0.853 3.949 1.00 97.56 157 ALA A O 1
ATOM 1265 N N . LEU A 1 158 ? -7.279 0.200 2.696 1.00 96.94 158 LEU A N 1
ATOM 1266 C CA . LEU A 1 158 ? -6.510 1.436 2.857 1.00 96.94 158 LEU A CA 1
ATOM 1267 C C . LEU A 1 158 ? -7.272 2.632 2.287 1.00 96.94 158 LEU A C 1
ATOM 1269 O O . LEU A 1 158 ? -7.419 3.645 2.962 1.00 96.94 158 LEU A O 1
ATOM 1273 N N . GLN A 1 159 ? -7.803 2.507 1.071 1.00 95.44 159 GLN A N 1
ATOM 1274 C CA . GLN A 1 159 ? -8.581 3.577 0.447 1.00 95.44 159 GLN A CA 1
ATOM 1275 C C . GLN A 1 159 ? -9.846 3.907 1.236 1.00 95.44 159 GLN A C 1
ATOM 1277 O O . GLN A 1 159 ? -10.128 5.080 1.468 1.00 95.44 159 GLN A O 1
ATOM 1282 N N . GLU A 1 160 ? -10.587 2.885 1.666 1.00 94.94 160 GLU A N 1
ATOM 1283 C CA . GLU A 1 160 ? -11.818 3.042 2.437 1.00 94.94 160 GLU A CA 1
ATOM 1284 C C . GLU A 1 160 ? -11.564 3.715 3.788 1.00 94.94 160 GLU A C 1
ATOM 1286 O O . GLU A 1 160 ? -12.198 4.720 4.101 1.00 94.94 160 GLU A O 1
ATOM 1291 N N . GLN A 1 161 ? -10.625 3.197 4.580 1.00 96.25 161 GLN A N 1
ATOM 1292 C CA . GLN A 1 161 ? -10.343 3.723 5.914 1.00 96.25 161 GLN A CA 1
ATOM 1293 C C . GLN A 1 161 ? -9.692 5.105 5.839 1.00 96.25 161 GLN A C 1
ATOM 1295 O O . GLN A 1 161 ? -10.128 6.031 6.518 1.00 96.25 161 GLN A O 1
ATOM 1300 N N . PHE A 1 162 ? -8.691 5.292 4.976 1.00 96.19 162 PHE A N 1
ATOM 1301 C CA . PHE A 1 162 ? -7.928 6.542 4.956 1.00 96.19 162 PHE A CA 1
ATOM 1302 C C . PHE A 1 162 ? -8.639 7.653 4.182 1.00 96.19 162 PHE A C 1
ATOM 1304 O O . PHE A 1 162 ? -8.374 8.829 4.435 1.00 96.19 162 PHE A O 1
ATOM 1311 N N . GLY A 1 163 ? -9.564 7.316 3.278 1.00 94.19 163 GLY A N 1
ATOM 1312 C CA . GLY A 1 163 ? -10.426 8.290 2.604 1.00 94.19 163 GLY A CA 1
ATOM 1313 C C . GLY A 1 163 ? -11.524 8.865 3.506 1.00 94.19 163 GLY A C 1
ATOM 1314 O O . GLY A 1 163 ? -12.050 9.940 3.217 1.00 94.19 163 GLY A O 1
ATOM 1315 N N . ARG A 1 164 ? -11.860 8.185 4.613 1.00 93.69 164 ARG A N 1
ATOM 1316 C CA . ARG A 1 164 ? -12.811 8.683 5.624 1.00 93.69 164 ARG A CA 1
ATOM 1317 C C . ARG A 1 164 ? -12.198 9.728 6.553 1.00 93.69 164 ARG A C 1
ATOM 1319 O O . ARG A 1 164 ? -12.960 10.452 7.187 1.00 93.69 164 ARG A O 1
ATOM 1326 N N . ALA A 1 165 ? -10.873 9.820 6.621 1.00 94.44 165 ALA A N 1
ATOM 1327 C CA . ALA A 1 165 ? -10.183 10.736 7.516 1.00 94.44 165 ALA A CA 1
ATOM 1328 C C . ALA A 1 165 ? -10.348 12.205 7.098 1.00 94.44 165 ALA A C 1
ATOM 1330 O O . ALA A 1 165 ? -10.269 12.533 5.908 1.00 94.44 165 ALA A O 1
ATOM 1331 N N . ASP A 1 166 ? -10.541 13.091 8.073 1.00 92.69 166 ASP A N 1
ATOM 1332 C CA . ASP A 1 166 ? -10.354 14.534 7.898 1.00 92.69 166 ASP A CA 1
ATOM 1333 C C . ASP A 1 166 ? -8.956 14.992 8.361 1.00 92.69 166 ASP A C 1
ATOM 1335 O O . ASP A 1 166 ? -8.068 14.174 8.567 1.00 92.69 166 ASP A O 1
ATOM 1339 N N . GLU A 1 167 ? -8.717 16.301 8.453 1.00 91.94 167 GLU A N 1
ATOM 1340 C CA . GLU A 1 167 ? -7.404 16.864 8.804 1.00 91.94 167 GLU A CA 1
ATOM 1341 C C . GLU A 1 167 ? -7.014 16.727 10.282 1.00 91.94 167 GLU A C 1
ATOM 1343 O O . GLU A 1 167 ? -5.828 16.848 10.595 1.00 91.94 167 GLU A O 1
ATOM 1348 N N . ASN A 1 168 ? -7.982 16.503 11.173 1.00 89.56 168 ASN A N 1
ATOM 1349 C CA . ASN A 1 168 ? -7.762 16.311 12.607 1.00 89.56 168 ASN A CA 1
ATOM 1350 C C . ASN A 1 168 ? -7.517 14.837 12.956 1.00 89.56 168 ASN A C 1
ATOM 1352 O O . ASN A 1 168 ? -6.970 14.542 14.017 1.00 89.56 168 ASN A O 1
ATOM 1356 N N . ASP A 1 169 ? -7.914 13.929 12.066 1.00 93.69 169 ASP A N 1
ATOM 1357 C CA . ASP A 1 169 ? -7.782 12.490 12.242 1.00 93.69 169 ASP A CA 1
ATOM 1358 C C . ASP A 1 169 ? -6.342 11.980 12.056 1.00 93.69 169 ASP A C 1
ATOM 1360 O O . ASP A 1 169 ? -5.476 12.610 11.435 1.00 93.69 169 ASP A O 1
ATOM 1364 N N . VAL A 1 170 ? -6.110 10.767 12.560 1.00 92.44 170 VAL A N 1
ATOM 1365 C CA . VAL A 1 170 ? -4.880 9.992 12.362 1.00 92.44 170 VAL A CA 1
ATOM 1366 C C . VAL A 1 170 ? -5.187 8.767 11.508 1.00 92.44 170 VAL A C 1
ATOM 1368 O O . VAL A 1 170 ? -6.158 8.057 11.766 1.00 92.44 170 VAL A O 1
ATOM 1371 N N . VAL A 1 171 ? -4.335 8.468 10.526 1.00 96.62 171 VAL A N 1
ATOM 1372 C CA . VAL A 1 171 ? -4.390 7.192 9.789 1.00 96.62 171 VAL A CA 1
ATOM 1373 C C . VAL A 1 171 ? -3.213 6.302 10.158 1.00 96.62 171 VAL A C 1
ATOM 1375 O O . VAL A 1 171 ? -2.078 6.774 10.257 1.00 96.62 171 VAL A O 1
ATOM 1378 N N . ILE A 1 172 ? -3.479 5.013 10.365 1.00 95.75 172 ILE A N 1
ATOM 1379 C CA . ILE A 1 172 ? -2.468 4.026 10.750 1.00 95.75 172 ILE A CA 1
ATOM 1380 C C . ILE A 1 172 ? -2.542 2.810 9.823 1.00 95.75 172 ILE A C 1
ATOM 1382 O O . ILE A 1 172 ? -3.587 2.180 9.680 1.00 95.75 172 ILE A O 1
ATOM 1386 N N . LEU A 1 173 ? -1.412 2.442 9.225 1.00 97.44 173 LEU A N 1
ATOM 1387 C CA . LEU A 1 173 ? -1.193 1.122 8.639 1.00 97.44 173 LEU A CA 1
ATOM 1388 C C . LEU A 1 173 ? -0.277 0.326 9.567 1.00 97.44 173 LEU A C 1
ATOM 1390 O O . LEU A 1 173 ? 0.833 0.767 9.846 1.00 97.44 173 LEU A O 1
ATOM 1394 N N . TYR A 1 174 ? -0.715 -0.849 10.009 1.00 97.06 174 TYR A N 1
ATOM 1395 C CA . TYR A 1 174 ? 0.161 -1.874 10.569 1.00 97.06 174 TYR A CA 1
ATOM 1396 C C . TYR A 1 174 ? 0.233 -3.068 9.620 1.00 97.06 174 TYR A C 1
ATOM 1398 O O . TYR A 1 174 ? -0.801 -3.582 9.199 1.00 97.06 174 TYR A O 1
ATOM 1406 N N . TYR A 1 175 ? 1.441 -3.527 9.313 1.00 96.75 175 TYR A N 1
ATOM 1407 C CA . TYR A 1 175 ? 1.676 -4.688 8.467 1.00 96.75 175 TYR A CA 1
ATOM 1408 C C . TYR A 1 175 ? 2.692 -5.629 9.108 1.00 96.75 175 TYR A C 1
ATOM 1410 O O . TYR A 1 175 ? 3.808 -5.204 9.397 1.00 96.75 175 TYR A O 1
ATOM 1418 N N . SER A 1 176 ? 2.348 -6.909 9.250 1.00 95.75 176 SER A N 1
ATOM 1419 C CA . SER A 1 176 ? 3.285 -7.976 9.612 1.00 95.75 176 SER A CA 1
ATOM 1420 C C . SER A 1 176 ? 3.288 -9.073 8.551 1.00 95.75 176 SER A C 1
ATOM 1422 O O . SER A 1 176 ? 2.235 -9.597 8.181 1.00 95.75 176 SER A O 1
ATOM 1424 N N . GLY A 1 177 ? 4.470 -9.426 8.044 1.00 94.31 177 GLY A N 1
ATOM 1425 C CA . GLY A 1 177 ? 4.603 -10.444 7.003 1.00 94.31 177 GLY A CA 1
ATOM 1426 C C . GLY A 1 177 ? 5.953 -10.424 6.288 1.00 94.31 177 GLY A C 1
ATOM 1427 O O . GLY A 1 177 ? 6.960 -9.941 6.806 1.00 94.31 177 GLY A O 1
ATOM 1428 N N . HIS A 1 178 ? 5.989 -10.953 5.064 1.00 89.19 178 HIS A N 1
ATOM 1429 C CA . HIS A 1 178 ? 7.166 -10.849 4.206 1.00 89.19 178 HIS A CA 1
ATOM 1430 C C . HIS A 1 178 ? 7.238 -9.494 3.514 1.00 89.19 178 HIS A C 1
ATOM 1432 O O . HIS A 1 178 ? 6.231 -8.902 3.123 1.00 89.19 178 HIS A O 1
ATOM 1438 N N . GLY A 1 179 ? 8.472 -9.049 3.308 1.00 83.62 179 GLY A N 1
ATOM 1439 C CA . GLY A 1 179 ? 8.807 -7.910 2.473 1.00 83.62 179 GLY A CA 1
ATOM 1440 C C . GLY A 1 179 ? 10.009 -8.246 1.596 1.00 83.62 179 GLY A C 1
ATOM 1441 O O . GLY A 1 179 ? 10.852 -9.087 1.930 1.00 83.62 179 GLY A O 1
ATOM 1442 N N . VAL A 1 180 ? 10.053 -7.602 0.440 1.00 71.75 180 VAL A N 1
ATOM 1443 C CA . VAL A 1 180 ? 11.139 -7.651 -0.541 1.00 71.75 180 VAL A CA 1
ATOM 1444 C C . VAL A 1 180 ? 11.489 -6.218 -0.942 1.00 71.75 180 VAL A C 1
ATOM 1446 O O . VAL A 1 180 ? 10.841 -5.270 -0.504 1.00 71.75 180 VAL A O 1
ATOM 1449 N N . ASN A 1 181 ? 12.520 -6.029 -1.768 1.00 65.81 181 ASN A N 1
ATOM 1450 C CA . ASN A 1 181 ? 12.923 -4.688 -2.200 1.00 65.81 181 ASN A CA 1
ATOM 1451 C C . ASN A 1 181 ? 11.720 -3.887 -2.745 1.00 65.81 181 ASN A C 1
ATOM 1453 O O . ASN A 1 181 ? 11.148 -4.242 -3.774 1.00 65.81 181 ASN A O 1
ATOM 1457 N N . ASN A 1 182 ? 11.383 -2.799 -2.046 1.00 67.62 182 ASN A N 1
ATOM 1458 C CA . ASN A 1 182 ? 10.316 -1.835 -2.348 1.00 67.62 182 ASN A CA 1
ATOM 1459 C C . ASN A 1 182 ? 8.876 -2.378 -2.308 1.00 67.62 182 ASN A C 1
ATOM 1461 O O . ASN A 1 182 ? 7.978 -1.709 -2.825 1.00 67.62 182 ASN A O 1
ATOM 1465 N N . ALA A 1 183 ? 8.629 -3.551 -1.719 1.00 82.06 183 ALA A N 1
ATOM 1466 C CA . ALA A 1 183 ? 7.278 -4.093 -1.632 1.00 82.06 183 ALA A CA 1
ATOM 1467 C C . ALA A 1 183 ? 7.051 -5.015 -0.429 1.00 82.06 183 ALA A C 1
ATOM 1469 O O . 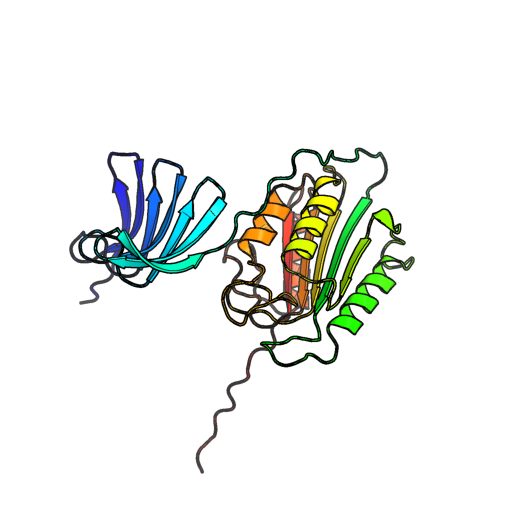ALA A 1 183 ? 7.942 -5.735 0.019 1.00 82.06 183 ALA A O 1
ATOM 1470 N N . LEU A 1 184 ? 5.803 -5.047 0.019 1.00 91.25 184 LEU A N 1
ATOM 1471 C CA . LEU A 1 184 ? 5.247 -6.017 0.948 1.00 91.25 184 LEU A CA 1
ATOM 1472 C C . LEU A 1 184 ? 4.603 -7.163 0.162 1.00 91.25 184 LEU A C 1
ATOM 1474 O O . LEU A 1 184 ? 4.182 -6.991 -0.987 1.00 91.25 184 LEU A O 1
ATOM 1478 N N . ILE A 1 185 ? 4.561 -8.347 0.763 1.00 92.12 185 ILE A N 1
ATOM 1479 C CA . ILE A 1 185 ? 4.106 -9.569 0.096 1.00 92.12 185 ILE A CA 1
ATOM 1480 C C . ILE A 1 185 ? 2.726 -9.972 0.626 1.00 92.12 185 ILE A C 1
ATOM 1482 O O . ILE A 1 185 ? 2.661 -10.504 1.733 1.00 92.12 185 ILE A O 1
ATOM 1486 N N . PRO A 1 186 ? 1.639 -9.750 -0.132 1.00 95.88 186 PRO A N 1
ATOM 1487 C CA . PRO A 1 186 ? 0.303 -10.185 0.264 1.00 95.88 186 PRO A CA 1
ATOM 1488 C C . PRO A 1 186 ? 0.149 -11.714 0.152 1.00 95.88 186 PRO A C 1
ATOM 1490 O O . PRO A 1 186 ? 1.008 -12.395 -0.416 1.00 95.88 186 PRO A O 1
ATOM 1493 N N . ILE A 1 187 ? -0.951 -12.259 0.684 1.00 96.31 187 ILE A N 1
ATOM 1494 C CA . ILE A 1 187 ? -1.223 -13.714 0.692 1.00 96.31 187 ILE A CA 1
ATOM 1495 C C . ILE A 1 187 ? -1.236 -14.326 -0.716 1.00 96.31 187 ILE A C 1
ATOM 1497 O O . ILE A 1 187 ? -0.784 -15.449 -0.918 1.00 96.31 187 ILE A O 1
ATOM 1501 N N . ASP A 1 188 ? -1.725 -13.562 -1.692 1.00 93.25 188 ASP A N 1
ATOM 1502 C CA . ASP A 1 188 ? -1.947 -13.946 -3.084 1.00 93.25 188 ASP A CA 1
ATOM 1503 C C . ASP A 1 188 ? -0.729 -13.662 -3.977 1.00 93.25 188 ASP A C 1
ATOM 1505 O O . ASP A 1 188 ? -0.846 -13.587 -5.202 1.00 93.25 188 ASP A O 1
ATOM 1509 N N . PHE A 1 189 ? 0.453 -13.491 -3.379 1.00 89.12 189 PHE A N 1
ATOM 1510 C CA . PHE A 1 189 ? 1.699 -13.333 -4.117 1.00 89.12 189 PHE A CA 1
ATOM 1511 C C . PHE A 1 189 ? 1.986 -14.554 -4.993 1.00 89.12 189 PHE A C 1
ATOM 1513 O O . PHE A 1 189 ? 2.295 -15.624 -4.486 1.00 89.12 189 PHE A O 1
ATOM 1520 N N . ASP A 1 190 ? 1.992 -14.356 -6.308 1.00 79.81 190 ASP A N 1
ATOM 1521 C CA . ASP A 1 190 ? 2.185 -15.364 -7.365 1.00 79.81 190 ASP A CA 1
ATOM 1522 C C . ASP A 1 190 ? 3.649 -15.818 -7.554 1.00 79.81 190 ASP A C 1
ATOM 1524 O O . ASP A 1 190 ? 4.018 -16.391 -8.580 1.00 79.81 190 ASP A O 1
ATOM 1528 N N . GLY A 1 191 ? 4.527 -15.495 -6.601 1.00 71.38 191 GLY A N 1
ATOM 1529 C CA . GLY A 1 191 ? 5.968 -15.712 -6.718 1.00 71.38 191 GLY A CA 1
ATOM 1530 C C . GLY A 1 191 ? 6.695 -14.652 -7.549 1.00 71.38 191 GLY A C 1
ATOM 1531 O O . GLY A 1 191 ? 7.929 -14.681 -7.608 1.00 71.38 191 GLY A O 1
ATOM 1532 N N . PHE A 1 192 ? 5.980 -13.706 -8.175 1.00 67.94 192 PHE A N 1
ATOM 1533 C CA . PHE A 1 192 ? 6.604 -12.732 -9.060 1.00 67.94 192 PHE A CA 1
ATOM 1534 C C . PHE A 1 192 ? 5.934 -11.346 -9.099 1.00 67.94 192 PHE A C 1
ATOM 1536 O O . PHE A 1 192 ? 6.533 -10.401 -8.592 1.00 67.94 192 PHE A O 1
ATOM 1543 N N . ASN A 1 193 ? 4.752 -11.160 -9.693 1.00 69.25 193 ASN A N 1
ATOM 1544 C CA . ASN A 1 193 ? 4.165 -9.834 -9.938 1.00 69.25 193 ASN A CA 1
ATOM 1545 C C . ASN A 1 193 ? 3.301 -9.301 -8.793 1.00 69.25 193 ASN A C 1
ATOM 1547 O O . ASN A 1 193 ? 3.252 -8.086 -8.599 1.00 69.25 193 ASN A O 1
ATOM 1551 N N . ASN A 1 194 ? 2.584 -10.167 -8.074 1.00 82.56 194 ASN A N 1
ATOM 1552 C CA . ASN A 1 194 ? 1.494 -9.726 -7.205 1.00 82.56 194 ASN A CA 1
ATOM 1553 C C . ASN A 1 194 ? 1.998 -9.245 -5.836 1.00 82.56 194 ASN A C 1
ATOM 1555 O O . ASN A 1 194 ? 1.893 -9.936 -4.826 1.00 82.56 194 ASN A O 1
ATOM 1559 N N . LYS A 1 195 ? 2.609 -8.060 -5.824 1.00 86.81 195 LYS A N 1
ATOM 1560 C CA . LYS A 1 195 ? 3.187 -7.426 -4.637 1.00 86.81 195 LYS A CA 1
ATOM 1561 C C . LYS A 1 195 ? 2.421 -6.156 -4.265 1.00 86.81 195 LYS A C 1
ATOM 1563 O O . LYS A 1 195 ? 1.796 -5.520 -5.114 1.00 86.81 195 LYS A O 1
ATOM 1568 N N . LEU A 1 196 ? 2.525 -5.762 -3.001 1.00 88.62 196 LEU A N 1
ATOM 1569 C CA . LEU A 1 196 ? 2.030 -4.487 -2.497 1.00 88.62 196 LEU A CA 1
ATOM 1570 C C . LEU A 1 196 ? 3.201 -3.503 -2.416 1.00 88.62 196 LEU A C 1
ATOM 1572 O O . LEU A 1 196 ? 4.005 -3.566 -1.485 1.00 88.62 196 LEU A O 1
ATOM 1576 N N . TYR A 1 197 ? 3.351 -2.627 -3.406 1.00 83.75 197 TYR A N 1
ATOM 1577 C CA . TYR A 1 197 ? 4.537 -1.778 -3.483 1.00 83.75 197 TYR A CA 1
ATOM 1578 C C . TYR A 1 197 ? 4.464 -0.598 -2.508 1.00 83.75 197 TYR A C 1
ATOM 1580 O O . TYR A 1 197 ? 3.400 -0.076 -2.177 1.00 83.75 197 TYR A O 1
ATOM 1588 N N . HIS A 1 198 ? 5.626 -0.164 -2.023 1.00 77.38 198 HIS A N 1
ATOM 1589 C CA . HIS A 1 198 ? 5.695 0.917 -1.044 1.00 77.38 198 HIS A CA 1
ATOM 1590 C C . HIS A 1 198 ? 5.234 2.267 -1.606 1.00 77.38 198 HIS A C 1
ATOM 1592 O O . HIS A 1 198 ? 4.623 3.047 -0.882 1.00 77.38 198 HIS A O 1
ATOM 1598 N N . ASP A 1 199 ? 5.502 2.544 -2.883 1.00 73.50 199 ASP A N 1
ATOM 1599 C CA . ASP A 1 199 ? 5.033 3.756 -3.561 1.00 73.50 199 ASP A CA 1
ATOM 1600 C C . ASP A 1 199 ? 3.503 3.794 -3.670 1.00 73.50 199 ASP A C 1
ATOM 1602 O O . ASP A 1 199 ? 2.911 4.861 -3.530 1.00 73.50 199 ASP A O 1
ATOM 1606 N N . GLU A 1 200 ? 2.852 2.642 -3.836 1.00 82.19 200 GLU A N 1
ATOM 1607 C CA . GLU A 1 200 ? 1.392 2.530 -3.825 1.00 82.19 200 GLU A CA 1
ATOM 1608 C C . GLU A 1 200 ? 0.802 2.884 -2.455 1.00 82.19 200 GLU A C 1
ATOM 1610 O O . GLU A 1 200 ? -0.153 3.660 -2.366 1.00 82.19 200 GLU A O 1
ATOM 1615 N N . ILE A 1 201 ? 1.406 2.369 -1.380 1.00 87.06 201 ILE A N 1
ATOM 1616 C CA . ILE A 1 201 ? 1.024 2.708 -0.003 1.00 87.06 201 ILE A CA 1
ATOM 1617 C C . ILE A 1 201 ? 1.233 4.205 0.247 1.00 87.06 201 ILE A C 1
ATOM 1619 O O . ILE A 1 201 ? 0.324 4.869 0.745 1.00 87.06 201 ILE A O 1
ATOM 1623 N N . THR A 1 202 ? 2.390 4.755 -0.137 1.00 79.44 202 THR A N 1
ATOM 1624 C CA . THR A 1 202 ? 2.684 6.187 0.006 1.00 79.44 202 THR A CA 1
ATOM 1625 C C . THR A 1 202 ? 1.666 7.045 -0.738 1.00 79.44 202 THR A C 1
ATOM 1627 O O . THR A 1 202 ? 1.143 7.986 -0.153 1.00 79.44 202 THR A O 1
ATOM 1630 N N . GLN A 1 203 ? 1.296 6.695 -1.973 1.00 80.31 203 GLN A N 1
ATOM 1631 C CA . GLN A 1 203 ? 0.281 7.437 -2.729 1.00 80.31 203 GLN A CA 1
ATOM 1632 C C . GLN A 1 203 ? -1.090 7.433 -2.040 1.00 80.31 203 GLN A C 1
ATOM 1634 O O . GLN A 1 203 ? -1.793 8.444 -2.059 1.00 80.31 203 GLN A O 1
ATOM 1639 N N . ILE A 1 204 ? -1.502 6.311 -1.439 1.00 88.62 204 ILE A N 1
ATOM 1640 C CA . ILE A 1 204 ? -2.771 6.244 -0.696 1.00 88.62 204 ILE A CA 1
ATOM 1641 C C . ILE A 1 204 ? -2.686 7.089 0.579 1.00 88.62 204 ILE A C 1
ATOM 1643 O O . ILE A 1 204 ? -3.610 7.850 0.872 1.00 88.62 204 ILE A O 1
ATOM 1647 N N . MET A 1 205 ? -1.564 7.008 1.298 1.00 86.31 205 MET A N 1
ATOM 1648 C CA . MET A 1 205 ? -1.302 7.833 2.475 1.00 86.31 205 MET A CA 1
ATOM 1649 C C . MET A 1 205 ? -1.356 9.318 2.114 1.00 86.31 205 MET A C 1
ATOM 1651 O O . MET A 1 205 ? -2.094 10.067 2.743 1.00 86.31 205 MET A O 1
ATOM 1655 N N . GLU A 1 206 ? -0.648 9.759 1.074 1.00 84.25 206 GLU A N 1
ATOM 1656 C CA . GLU A 1 206 ? -0.612 11.151 0.606 1.00 84.25 206 GLU A CA 1
ATOM 1657 C C . GLU A 1 206 ? -1.991 11.688 0.215 1.00 84.25 206 GLU A C 1
ATOM 1659 O O . GLU A 1 206 ? -2.307 12.823 0.566 1.00 84.25 206 GLU A O 1
ATOM 1664 N N . LYS A 1 207 ? -2.837 10.867 -0.421 1.00 87.88 207 LYS A N 1
ATOM 1665 C CA . LYS A 1 207 ? -4.219 11.241 -0.764 1.00 87.88 207 LYS A CA 1
ATOM 1666 C C . LYS A 1 207 ? -5.136 11.418 0.447 1.00 87.88 207 LYS A C 1
ATOM 1668 O O . LYS A 1 207 ? -6.141 12.117 0.333 1.00 87.88 207 LYS A O 1
ATOM 1673 N N . SER A 1 208 ? -4.833 10.791 1.584 1.00 91.88 208 SER A N 1
ATOM 1674 C CA . SER A 1 208 ? -5.611 10.995 2.807 1.00 91.88 208 SER A CA 1
ATOM 1675 C C . SER A 1 208 ? -5.473 12.430 3.313 1.00 91.88 208 SER A C 1
ATOM 1677 O O . SER A 1 208 ? -4.374 12.997 3.314 1.00 91.88 208 SER A O 1
ATOM 1679 N N . ARG A 1 209 ? -6.583 12.997 3.798 1.00 92.44 209 ARG A N 1
ATOM 1680 C CA . ARG A 1 209 ? -6.610 14.341 4.389 1.00 92.44 209 ARG A CA 1
ATOM 1681 C C . ARG A 1 209 ? -6.006 14.405 5.791 1.00 92.44 209 ARG A C 1
ATOM 1683 O O . ARG A 1 209 ? -5.671 15.506 6.217 1.00 92.44 209 ARG A O 1
ATOM 1690 N N . ALA A 1 210 ? -5.838 13.267 6.468 1.00 91.31 210 ALA A N 1
ATOM 1691 C CA . ALA A 1 210 ? -5.215 13.196 7.789 1.00 91.31 210 ALA A CA 1
ATOM 1692 C C . ALA A 1 210 ? -3.873 13.923 7.805 1.00 91.31 210 ALA A C 1
ATOM 1694 O O . ALA A 1 210 ? -3.018 13.665 6.961 1.00 91.31 210 ALA A O 1
ATOM 1695 N N . LYS A 1 211 ? -3.647 14.818 8.769 1.00 84.44 211 LYS A N 1
ATOM 1696 C CA . LYS A 1 211 ? -2.332 15.463 8.912 1.00 84.44 211 LYS A CA 1
ATOM 1697 C C . LYS A 1 211 ? -1.294 14.508 9.481 1.00 84.44 211 LYS A C 1
ATOM 1699 O O . LYS A 1 211 ? -0.120 14.614 9.140 1.00 84.44 211 LYS A O 1
ATOM 1704 N N . HIS A 1 212 ? -1.719 13.563 10.314 1.00 85.38 212 HIS A N 1
ATOM 1705 C CA . HIS A 1 212 ? -0.838 12.602 10.964 1.00 85.38 212 HIS A CA 1
ATOM 1706 C C . HIS A 1 212 ? -1.054 11.210 10.381 1.00 85.38 212 HIS A C 1
ATOM 1708 O O . HIS A 1 212 ? -2.162 10.669 10.407 1.00 85.38 212 HIS A O 1
ATOM 1714 N N . LYS A 1 213 ? 0.016 10.632 9.833 1.00 90.06 213 LYS A N 1
ATOM 1715 C CA . LYS A 1 213 ? -0.036 9.354 9.120 1.00 90.06 213 LYS A CA 1
ATOM 1716 C C . LYS A 1 213 ? 1.078 8.448 9.629 1.00 90.06 213 LYS A C 1
ATOM 1718 O O . LYS A 1 213 ? 2.248 8.826 9.598 1.00 90.06 213 LYS A O 1
ATOM 1723 N N . LEU A 1 214 ? 0.733 7.251 10.087 1.00 88.69 214 LEU A N 1
ATOM 1724 C CA . LEU A 1 214 ? 1.688 6.292 10.633 1.00 88.69 214 LEU A CA 1
ATOM 1725 C C . LEU A 1 214 ? 1.654 4.989 9.839 1.00 88.69 214 LEU A C 1
ATOM 1727 O O . LEU A 1 214 ? 0.595 4.426 9.588 1.00 88.69 214 LEU A O 1
ATOM 1731 N N . CYS A 1 215 ? 2.825 4.492 9.466 1.00 87.81 215 CYS A N 1
ATOM 1732 C CA . CYS A 1 215 ? 2.994 3.201 8.825 1.00 87.81 215 CYS A CA 1
ATOM 1733 C C . CYS A 1 215 ? 4.002 2.371 9.626 1.00 87.81 215 CYS A C 1
ATOM 1735 O O . CYS A 1 215 ? 5.173 2.732 9.750 1.00 87.81 215 CYS A O 1
ATOM 1737 N N . LEU A 1 216 ? 3.533 1.269 10.195 1.00 88.88 216 LEU A N 1
ATOM 1738 C CA . LEU A 1 216 ? 4.290 0.331 11.010 1.00 88.88 216 LEU A CA 1
ATOM 1739 C C . LEU A 1 216 ? 4.443 -0.963 10.215 1.00 88.88 216 LEU A C 1
ATOM 1741 O O . LEU A 1 216 ? 3.458 -1.652 9.962 1.00 88.88 216 LEU A O 1
ATOM 1745 N N . ILE A 1 217 ? 5.664 -1.291 9.807 1.00 88.44 217 ILE A N 1
ATOM 1746 C CA . ILE A 1 217 ? 5.935 -2.467 8.978 1.00 88.44 217 ILE A CA 1
ATOM 1747 C C . ILE A 1 217 ? 6.901 -3.387 9.720 1.00 88.44 217 ILE A C 1
ATOM 1749 O O . ILE A 1 217 ? 8.092 -3.093 9.870 1.00 88.44 217 ILE A O 1
ATOM 1753 N N . ASP A 1 218 ? 6.385 -4.536 10.138 1.00 89.00 218 ASP A N 1
ATOM 1754 C CA . ASP A 1 218 ? 7.144 -5.660 10.670 1.00 89.00 218 ASP A CA 1
ATOM 1755 C C . ASP A 1 218 ? 7.398 -6.704 9.572 1.00 89.00 218 ASP A C 1
ATOM 1757 O O . ASP A 1 218 ? 6.730 -7.734 9.471 1.00 89.00 218 ASP A O 1
ATOM 1761 N N . ALA A 1 219 ? 8.334 -6.382 8.674 1.00 82.00 219 ALA A N 1
ATOM 1762 C CA . ALA A 1 219 ? 8.683 -7.219 7.530 1.00 82.00 219 ALA A CA 1
ATOM 1763 C C . ALA A 1 219 ? 10.157 -7.061 7.120 1.00 82.00 219 ALA A C 1
ATOM 1765 O O . ALA A 1 219 ? 10.745 -5.980 7.204 1.00 82.00 219 ALA A O 1
ATOM 1766 N N . CYS A 1 220 ? 10.766 -8.138 6.609 1.00 68.44 220 CYS A N 1
ATOM 1767 C CA . CYS A 1 220 ? 12.127 -8.086 6.058 1.00 68.44 220 CYS A CA 1
ATOM 1768 C C . CYS A 1 220 ? 12.223 -7.106 4.866 1.00 68.44 220 CYS A C 1
ATOM 1770 O O . CYS A 1 220 ? 11.272 -6.954 4.113 1.00 68.44 220 CYS A O 1
ATOM 1772 N N . TYR A 1 221 ? 13.387 -6.476 4.650 1.00 57.28 221 TYR A N 1
ATOM 1773 C CA . TYR A 1 221 ? 13.668 -5.599 3.490 1.00 57.28 221 TYR A CA 1
ATOM 1774 C C . TYR A 1 221 ? 12.738 -4.388 3.293 1.00 57.28 221 TYR A C 1
ATOM 1776 O O . TYR A 1 221 ? 12.751 -3.765 2.232 1.00 57.28 221 TYR A O 1
ATOM 1784 N N . ALA A 1 222 ? 12.027 -3.953 4.334 1.00 49.94 222 ALA A N 1
ATOM 1785 C CA . ALA A 1 222 ? 11.176 -2.771 4.249 1.00 49.94 222 ALA A CA 1
ATOM 1786 C C . ALA A 1 222 ? 11.949 -1.453 3.946 1.00 49.94 222 ALA A C 1
ATOM 1788 O O . ALA A 1 222 ? 11.364 -0.456 3.530 1.00 49.94 222 ALA A O 1
ATOM 1789 N N . GLY A 1 223 ? 13.282 -1.441 4.086 1.00 39.28 223 GLY A N 1
ATOM 1790 C CA . GLY A 1 223 ? 14.161 -0.266 3.940 1.00 39.28 223 GLY A CA 1
ATOM 1791 C C . GLY A 1 223 ? 14.388 0.287 2.522 1.00 39.28 223 GLY A C 1
ATOM 1792 O O . GLY A 1 223 ? 15.353 1.026 2.328 1.00 39.28 223 GLY A O 1
ATOM 1793 N N . GLY A 1 224 ? 13.551 -0.082 1.550 1.00 38.94 224 GLY A N 1
ATOM 1794 C CA . GLY A 1 224 ? 13.570 0.436 0.176 1.00 38.94 224 GLY A CA 1
ATOM 1795 C C . GLY A 1 224 ? 12.660 1.651 -0.077 1.00 38.94 224 GLY A C 1
ATOM 1796 O O . GLY A 1 224 ? 12.614 2.175 -1.186 1.00 38.94 224 GLY A O 1
ATOM 1797 N N . MET A 1 225 ? 11.920 2.117 0.939 1.00 43.22 225 MET A N 1
ATOM 1798 C CA . MET A 1 225 ? 11.192 3.391 0.850 1.00 43.22 225 MET A CA 1
ATOM 1799 C C . MET A 1 225 ? 12.188 4.541 0.700 1.00 43.22 225 MET A C 1
ATOM 1801 O O . MET A 1 225 ? 13.198 4.568 1.403 1.00 43.22 225 MET A O 1
ATOM 1805 N N . SER A 1 226 ? 11.921 5.438 -0.249 1.00 39.31 226 SER A N 1
ATOM 1806 C CA . SER A 1 226 ? 12.820 6.507 -0.686 1.00 39.31 226 SER A CA 1
ATOM 1807 C C . SER A 1 226 ? 13.511 7.235 0.475 1.00 39.31 226 SER A C 1
ATOM 1809 O O . SER A 1 226 ? 12.918 7.550 1.509 1.00 39.31 226 SER A O 1
ATOM 1811 N N . GLU A 1 227 ? 14.792 7.542 0.266 1.00 38.38 227 GLU A N 1
ATOM 1812 C CA . GLU A 1 227 ? 15.728 8.194 1.196 1.00 38.38 227 GLU A CA 1
ATOM 1813 C C . GLU A 1 227 ? 15.308 9.602 1.670 1.00 38.38 227 GLU A C 1
ATOM 1815 O O . GLU A 1 227 ? 16.068 10.269 2.364 1.00 38.38 227 GLU A O 1
ATOM 1820 N N . ALA A 1 228 ? 14.095 10.057 1.346 1.00 35.44 228 ALA A N 1
ATOM 1821 C CA . ALA A 1 228 ? 13.566 11.350 1.761 1.00 35.44 228 ALA A CA 1
ATOM 1822 C C . ALA A 1 228 ? 12.747 11.308 3.068 1.00 35.44 228 ALA A C 1
ATOM 1824 O O . ALA A 1 228 ? 12.541 12.360 3.665 1.00 35.44 228 ALA A O 1
ATOM 1825 N N . GLN A 1 229 ? 12.275 10.139 3.531 1.00 38.69 229 GLN A N 1
ATOM 1826 C CA . GLN A 1 229 ? 11.355 10.065 4.690 1.00 38.69 229 GLN A CA 1
ATOM 1827 C C . GLN A 1 229 ? 11.615 8.912 5.677 1.00 38.69 229 GLN A C 1
ATOM 1829 O O . GLN A 1 229 ? 10.998 8.862 6.740 1.00 38.69 229 GLN A O 1
ATOM 1834 N N . ALA A 1 230 ? 12.534 7.991 5.380 1.00 37.16 230 ALA A N 1
ATOM 1835 C CA . ALA A 1 230 ? 12.834 6.867 6.262 1.00 37.16 230 ALA A CA 1
ATOM 1836 C C . ALA A 1 230 ? 14.031 7.181 7.174 1.00 37.16 230 ALA A C 1
ATOM 1838 O O . ALA A 1 230 ? 15.185 7.163 6.741 1.00 37.16 230 ALA A O 1
ATOM 1839 N N . ALA A 1 231 ? 13.782 7.397 8.466 1.00 34.59 231 ALA A N 1
ATOM 1840 C CA . ALA A 1 231 ? 14.838 7.312 9.468 1.00 34.59 231 ALA A CA 1
ATOM 1841 C C . ALA A 1 231 ? 15.321 5.850 9.554 1.00 34.59 231 ALA A C 1
ATOM 1843 O O . ALA A 1 231 ? 14.754 5.040 10.288 1.00 34.59 231 ALA A O 1
ATOM 1844 N N . LYS A 1 232 ? 16.369 5.501 8.792 1.00 37.94 232 LYS A N 1
ATOM 1845 C CA . LYS A 1 232 ? 17.144 4.263 8.975 1.00 37.94 232 LYS A CA 1
ATOM 1846 C C . LYS A 1 232 ? 17.863 4.335 10.322 1.00 37.94 232 LYS A C 1
ATOM 1848 O O . LYS A 1 232 ? 19.000 4.792 10.398 1.00 37.94 232 LYS A O 1
ATOM 1853 N N . ALA A 1 233 ? 17.202 3.907 11.390 1.00 34.38 233 ALA A N 1
ATOM 1854 C CA . ALA A 1 233 ? 17.827 3.768 12.697 1.00 34.38 233 ALA A CA 1
ATOM 1855 C C . ALA A 1 233 ? 17.124 2.694 13.539 1.00 34.38 233 ALA A C 1
ATOM 1857 O O . ALA A 1 233 ? 15.993 2.315 13.237 1.00 34.38 233 ALA A O 1
ATOM 1858 N N . ASP A 1 234 ? 17.810 2.214 14.584 1.00 34.84 234 ASP A N 1
ATOM 1859 C CA . ASP A 1 234 ? 17.248 1.333 15.619 1.00 34.84 234 ASP A CA 1
ATOM 1860 C C . ASP A 1 234 ? 15.855 1.806 16.055 1.00 34.84 234 ASP A C 1
ATOM 1862 O O . ASP A 1 234 ? 15.613 3.011 16.109 1.00 34.84 234 ASP A O 1
ATOM 1866 N N . PHE A 1 235 ? 14.956 0.884 16.414 1.00 38.38 235 PHE A N 1
ATOM 1867 C CA . PHE A 1 235 ? 13.556 1.179 16.770 1.00 38.38 235 PHE A CA 1
ATOM 1868 C C . PHE A 1 235 ? 13.413 2.389 17.715 1.00 38.38 235 PHE A C 1
ATOM 1870 O O . PHE A 1 235 ? 12.626 3.295 17.455 1.00 38.38 235 PHE A O 1
ATOM 1877 N N . THR A 1 236 ? 14.252 2.475 18.752 1.00 30.75 236 THR A N 1
ATOM 1878 C CA . THR A 1 236 ? 14.281 3.594 19.713 1.00 30.75 236 THR A CA 1
ATOM 1879 C C . THR A 1 236 ? 14.729 4.924 19.090 1.00 30.75 236 THR A C 1
ATOM 1881 O O . THR A 1 236 ? 14.235 5.988 19.454 1.00 30.75 236 THR A O 1
ATOM 1884 N N . VAL A 1 237 ? 15.655 4.883 18.132 1.00 37.44 237 VAL A N 1
ATOM 1885 C CA . VAL A 1 237 ? 16.189 6.063 17.434 1.00 37.44 237 VAL A CA 1
ATOM 1886 C C . VAL A 1 237 ? 15.226 6.535 16.339 1.00 37.44 237 VAL A C 1
ATOM 1888 O O . VAL A 1 237 ? 15.021 7.736 16.187 1.00 37.44 237 VAL A O 1
ATOM 1891 N N . SER A 1 238 ? 14.577 5.606 15.631 1.00 43.66 238 SER A N 1
ATOM 1892 C CA . SER A 1 238 ? 13.507 5.897 14.667 1.00 43.66 238 SER A CA 1
ATOM 1893 C C . SER A 1 238 ? 12.303 6.553 15.360 1.00 43.66 238 SER A C 1
ATOM 1895 O O . SER A 1 238 ? 11.794 7.566 14.885 1.00 43.66 238 SER A O 1
ATOM 1897 N N . MET A 1 239 ? 11.938 6.070 16.554 1.00 37.38 239 MET A N 1
ATOM 1898 C CA . MET A 1 239 ? 10.875 6.643 17.384 1.00 37.38 239 MET A CA 1
ATOM 1899 C C . MET A 1 239 ? 11.210 8.055 17.896 1.00 37.38 239 MET A C 1
ATOM 1901 O O . MET A 1 239 ? 10.380 8.956 17.816 1.00 37.38 239 MET A 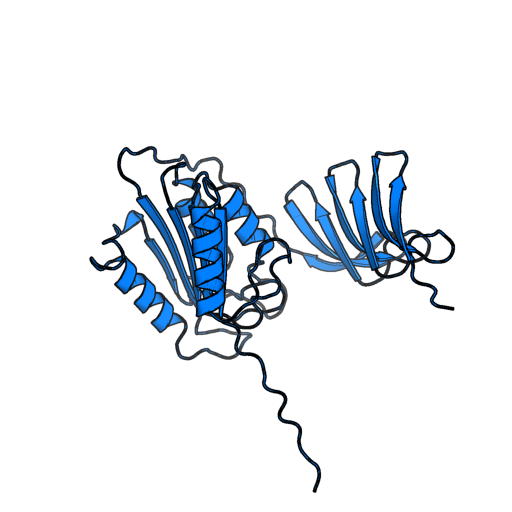O 1
ATOM 1905 N N . ASN A 1 240 ? 12.435 8.286 18.382 1.00 38.12 240 ASN A N 1
ATOM 1906 C CA . ASN A 1 240 ? 12.860 9.615 18.843 1.00 38.12 240 ASN A CA 1
ATOM 1907 C C . ASN A 1 240 ? 12.935 10.631 17.694 1.00 38.12 240 ASN A C 1
ATOM 1909 O O . ASN A 1 240 ? 12.529 11.780 17.867 1.00 38.12 240 ASN A O 1
ATOM 1913 N N . ASN A 1 241 ? 13.393 10.202 16.513 1.00 39.38 241 ASN A N 1
ATOM 1914 C CA . ASN A 1 241 ? 13.363 11.034 15.314 1.00 39.38 241 ASN A CA 1
ATOM 1915 C C . ASN A 1 241 ? 11.919 11.346 14.901 1.00 39.38 241 ASN A C 1
ATOM 1917 O O . ASN A 1 241 ? 11.613 12.512 14.673 1.00 39.38 241 ASN A O 1
ATOM 1921 N N . TYR A 1 242 ? 11.014 10.362 14.911 1.00 44.81 242 TYR A N 1
ATOM 1922 C CA . TYR A 1 242 ? 9.589 10.584 14.655 1.00 44.81 242 TYR A CA 1
ATOM 1923 C C . TYR A 1 242 ? 8.969 11.606 15.613 1.00 44.81 242 TYR A C 1
ATOM 1925 O O . TYR A 1 242 ? 8.375 12.574 15.149 1.00 44.81 242 TYR A O 1
ATOM 1933 N N . TYR A 1 243 ? 9.168 11.469 16.929 1.00 43.59 243 TYR A N 1
ATOM 1934 C CA . TYR A 1 243 ? 8.674 12.453 17.899 1.00 43.59 243 TYR A CA 1
ATOM 1935 C C . TYR A 1 243 ? 9.284 13.842 17.683 1.00 43.59 243 TYR A C 1
ATOM 1937 O O . TYR A 1 243 ? 8.600 14.848 17.855 1.00 43.59 243 TYR A O 1
ATOM 1945 N N . SER A 1 244 ? 10.554 13.924 17.273 1.00 40.66 244 SER A N 1
ATOM 1946 C CA . SER A 1 244 ? 11.205 15.202 16.973 1.00 40.66 244 SER A CA 1
ATOM 1947 C C . SER A 1 244 ? 10.690 15.861 15.688 1.00 40.66 244 SER A C 1
ATOM 1949 O O . SER A 1 244 ? 10.626 17.088 15.634 1.00 40.66 244 SER A O 1
ATOM 1951 N N . THR A 1 245 ? 10.287 15.071 14.688 1.00 42.22 245 THR A N 1
ATOM 1952 C CA . THR A 1 245 ? 9.702 15.552 13.427 1.00 42.22 245 THR A CA 1
ATOM 1953 C C . THR A 1 245 ? 8.227 15.911 13.612 1.00 42.22 245 THR A C 1
ATOM 1955 O O . THR A 1 245 ? 7.818 16.990 13.200 1.00 42.22 245 THR A O 1
ATOM 1958 N N . LEU A 1 246 ? 7.457 15.095 14.344 1.00 41.03 246 LEU A N 1
ATOM 1959 C CA . LEU A 1 246 ? 6.087 15.410 14.771 1.00 41.03 246 LEU A CA 1
ATOM 1960 C C . LEU A 1 246 ? 6.013 16.698 15.596 1.00 41.03 246 LEU A C 1
ATOM 1962 O O . LEU A 1 246 ? 5.106 17.494 15.402 1.00 41.03 246 LEU A O 1
ATOM 1966 N N . ASN A 1 247 ? 6.963 16.912 16.512 1.00 46.12 247 ASN A N 1
ATOM 1967 C CA . ASN A 1 247 ? 7.001 18.129 17.326 1.00 46.12 247 ASN A CA 1
ATOM 1968 C C . ASN A 1 247 ? 7.480 19.364 16.544 1.00 46.12 247 ASN A C 1
ATOM 1970 O O . ASN A 1 247 ? 7.332 20.481 17.037 1.00 46.12 247 ASN A O 1
ATOM 1974 N N . ARG A 1 248 ? 8.091 19.185 15.364 1.00 44.69 248 ARG A N 1
ATOM 1975 C CA . ARG A 1 248 ? 8.605 20.279 14.524 1.00 44.69 248 ARG A CA 1
ATOM 1976 C C . ARG A 1 248 ? 7.676 20.659 13.367 1.00 44.69 248 ARG A C 1
ATOM 1978 O O . ARG A 1 248 ? 7.780 21.794 12.909 1.00 44.69 248 ARG A O 1
ATOM 1985 N N . GLU A 1 249 ? 6.780 19.779 12.917 1.00 41.31 249 GLU A N 1
ATOM 1986 C CA . GLU A 1 249 ? 5.891 20.020 11.766 1.00 41.31 249 GLU A CA 1
ATOM 1987 C C . GLU A 1 249 ? 4.393 19.985 12.128 1.00 41.31 249 GLU A C 1
ATOM 1989 O O . GLU A 1 249 ? 3.961 19.245 13.006 1.00 41.31 249 GLU A O 1
ATOM 1994 N N . GLN A 1 250 ? 3.565 20.756 11.408 1.00 50.56 250 GLN A N 1
ATOM 1995 C CA . GLN A 1 250 ? 2.093 20.789 11.542 1.00 50.56 250 GLN A CA 1
ATOM 1996 C C . GLN A 1 250 ? 1.390 19.562 10.897 1.00 50.56 250 GLN A C 1
ATOM 1998 O O . GLN A 1 250 ? 0.313 19.699 10.313 1.00 50.56 250 GLN A O 1
ATOM 2003 N N . GLY A 1 251 ? 2.004 18.375 10.961 1.00 55.69 251 GLY A N 1
ATOM 2004 C CA . GLY A 1 251 ? 1.573 17.150 10.269 1.00 55.69 251 GLY A CA 1
ATOM 2005 C C . GLY A 1 251 ? 2.715 16.472 9.502 1.00 55.69 251 GLY A C 1
ATOM 2006 O O . GLY A 1 251 ? 3.685 17.128 9.146 1.00 55.69 251 GLY A O 1
ATOM 2007 N N . GLY A 1 252 ? 2.614 15.163 9.256 1.00 62.12 252 GLY A N 1
ATOM 2008 C CA . GLY A 1 252 ? 3.637 14.374 8.563 1.00 62.12 252 GLY A CA 1
ATOM 2009 C C . GLY A 1 252 ? 3.310 12.878 8.474 1.00 62.12 252 GLY A C 1
ATOM 2010 O O . GLY A 1 252 ? 2.429 12.372 9.174 1.00 62.12 252 GLY A O 1
ATOM 2011 N N . THR A 1 253 ? 4.035 12.165 7.602 1.00 66.88 253 THR A N 1
ATOM 2012 C CA . THR A 1 253 ? 3.972 10.696 7.485 1.00 66.88 253 THR A CA 1
ATOM 2013 C C . THR A 1 253 ? 5.226 10.070 8.070 1.00 66.88 253 THR A C 1
ATOM 2015 O O . THR A 1 253 ? 6.328 10.500 7.736 1.00 66.88 253 THR A O 1
ATOM 2018 N N . ALA A 1 254 ? 5.076 9.030 8.888 1.00 71.19 254 ALA A N 1
ATOM 2019 C CA . ALA A 1 254 ? 6.209 8.273 9.400 1.00 71.19 254 ALA A CA 1
ATOM 2020 C C . ALA A 1 254 ? 6.123 6.785 9.112 1.00 71.19 254 ALA A C 1
ATOM 2022 O O . ALA A 1 254 ? 5.069 6.166 9.242 1.00 71.19 254 ALA A O 1
ATOM 2023 N N . PHE A 1 255 ? 7.284 6.226 8.782 1.00 62.03 255 PHE A N 1
ATOM 2024 C CA . PHE A 1 255 ? 7.482 4.812 8.513 1.00 62.03 255 PHE A CA 1
ATOM 2025 C C . PHE A 1 255 ? 8.416 4.225 9.569 1.00 62.03 255 PHE A C 1
ATOM 2027 O O . PHE A 1 255 ? 9.580 4.617 9.659 1.00 62.03 255 PHE A O 1
ATOM 2034 N N . ILE A 1 256 ? 7.910 3.276 10.356 1.00 72.38 256 ILE A N 1
ATOM 2035 C CA . ILE A 1 256 ? 8.691 2.531 11.346 1.00 72.38 256 ILE A CA 1
ATOM 2036 C C . ILE A 1 256 ? 8.826 1.100 10.841 1.00 72.38 256 ILE A C 1
ATOM 2038 O O . ILE A 1 256 ? 7.837 0.383 10.698 1.00 72.38 256 ILE A O 1
ATOM 2042 N N . LEU A 1 257 ? 10.061 0.704 10.541 1.00 67.75 257 LEU A N 1
ATOM 2043 C CA . LEU A 1 257 ? 10.375 -0.519 9.810 1.00 67.75 257 LEU A CA 1
ATOM 2044 C C . LEU A 1 257 ? 11.256 -1.439 10.666 1.00 67.75 257 LEU A C 1
ATOM 2046 O O . LEU A 1 257 ? 12.354 -1.050 11.066 1.00 67.75 257 LEU A O 1
ATOM 2050 N N . SER A 1 258 ? 10.816 -2.670 10.916 1.00 61.16 258 SER A N 1
ATOM 2051 C CA . SER A 1 258 ? 11.607 -3.688 11.623 1.00 61.16 258 SER A CA 1
ATOM 2052 C C . SER A 1 258 ? 12.446 -4.492 10.623 1.00 61.16 258 SER A C 1
ATOM 2054 O O . SER A 1 258 ? 11.921 -5.279 9.844 1.00 61.16 258 SER A O 1
ATOM 2056 N N . CYS A 1 259 ? 13.772 -4.309 10.608 1.00 51.06 259 CYS A N 1
ATOM 2057 C CA . CYS A 1 259 ? 14.681 -5.112 9.778 1.00 51.06 259 CYS A CA 1
ATOM 2058 C C . CYS A 1 259 ? 15.483 -6.102 10.635 1.00 51.06 259 CYS A C 1
ATOM 2060 O O . CYS A 1 259 ? 16.315 -5.694 11.446 1.00 51.06 259 CYS A O 1
ATOM 2062 N N . ARG A 1 260 ? 15.368 -7.414 10.380 1.00 40.06 260 ARG A N 1
ATOM 2063 C CA . ARG A 1 260 ? 16.423 -8.364 10.778 1.00 40.06 260 ARG A CA 1
ATOM 2064 C C . ARG A 1 260 ? 17.538 -8.349 9.737 1.00 40.06 260 ARG A C 1
ATOM 2066 O O . ARG A 1 260 ? 17.436 -8.978 8.688 1.00 40.06 260 ARG A O 1
ATOM 2073 N N . ASN A 1 261 ? 18.628 -7.650 10.040 1.00 32.53 261 ASN A N 1
ATOM 2074 C CA . ASN A 1 261 ? 19.835 -7.684 9.220 1.00 32.53 261 ASN A CA 1
ATOM 2075 C C . ASN A 1 261 ? 20.450 -9.099 9.277 1.00 32.53 261 ASN A C 1
ATOM 2077 O O . ASN A 1 261 ? 20.727 -9.617 10.366 1.00 32.53 261 ASN A O 1
ATOM 2081 N N . ARG A 1 262 ? 20.683 -9.746 8.125 1.00 26.31 262 ARG A N 1
ATOM 2082 C CA . ARG A 1 262 ? 21.511 -10.962 8.063 1.00 26.31 262 ARG A CA 1
ATOM 2083 C C . ARG A 1 262 ? 22.914 -10.591 8.549 1.00 26.31 262 ARG A C 1
ATOM 2085 O O . ARG A 1 262 ? 23.679 -9.965 7.823 1.00 26.31 262 ARG A O 1
ATOM 2092 N N . ARG A 1 263 ? 23.273 -10.998 9.771 1.00 24.64 263 ARG A N 1
ATOM 2093 C CA . ARG A 1 263 ? 24.671 -11.021 10.217 1.00 24.64 263 ARG A CA 1
ATOM 2094 C C . ARG A 1 263 ? 25.446 -11.921 9.253 1.00 24.64 263 ARG A C 1
ATOM 2096 O O . ARG A 1 263 ? 25.241 -13.134 9.251 1.00 24.64 263 ARG A O 1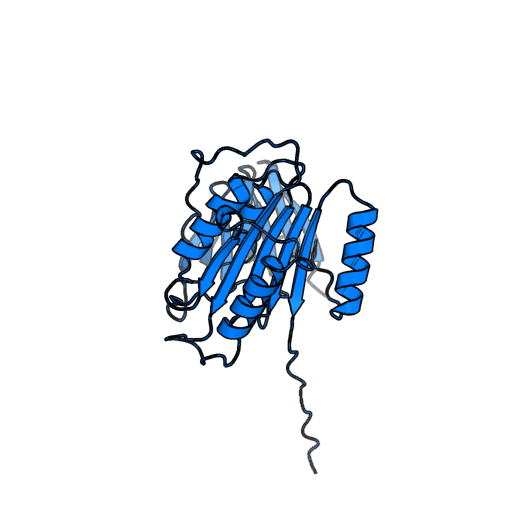
ATOM 2103 N N . PHE A 1 264 ? 26.339 -11.343 8.454 1.00 24.30 264 PHE A N 1
ATOM 2104 C CA . PHE A 1 264 ? 27.421 -12.098 7.832 1.00 24.30 264 PHE A CA 1
ATOM 2105 C C . PHE A 1 264 ? 28.243 -12.714 8.972 1.00 24.30 264 PHE A C 1
ATOM 2107 O O . PHE A 1 264 ? 28.985 -12.021 9.663 1.00 24.30 264 PHE A O 1
ATOM 2114 N N . ARG A 1 265 ? 28.083 -14.019 9.218 1.00 23.80 265 ARG A N 1
ATOM 2115 C CA . ARG A 1 265 ? 29.111 -14.786 9.923 1.00 23.80 265 ARG A CA 1
ATOM 2116 C C . ARG A 1 265 ? 30.271 -14.920 8.944 1.00 23.80 265 ARG A C 1
ATOM 2118 O O . ARG A 1 265 ? 30.182 -15.705 8.002 1.00 23.80 265 ARG A O 1
ATOM 2125 N N . SER A 1 266 ? 31.341 -14.160 9.154 1.00 24.89 266 SER A N 1
ATOM 2126 C CA . SER A 1 266 ? 32.639 -14.527 8.604 1.00 24.89 266 SER A CA 1
ATOM 2127 C C . SER A 1 266 ? 32.982 -15.911 9.158 1.00 24.89 266 SER A C 1
ATOM 2129 O O . SER A 1 266 ? 33.121 -16.111 10.363 1.00 24.89 266 SER A O 1
ATOM 2131 N N . ARG A 1 267 ? 33.048 -16.908 8.275 1.00 26.59 267 ARG A N 1
ATOM 2132 C CA . ARG A 1 267 ? 33.828 -18.107 8.563 1.00 26.59 267 ARG A CA 1
ATOM 2133 C C . ARG A 1 267 ? 35.283 -17.654 8.556 1.00 26.59 267 ARG A C 1
ATOM 2135 O O . ARG A 1 267 ? 35.826 -17.383 7.491 1.00 26.59 267 ARG A O 1
ATOM 2142 N N . THR A 1 268 ? 35.894 -17.536 9.727 1.00 33.56 268 THR A N 1
ATOM 2143 C CA . THR A 1 268 ? 37.343 -17.681 9.831 1.00 33.56 268 THR A CA 1
ATOM 2144 C C . THR A 1 268 ? 37.673 -19.100 9.380 1.00 33.56 268 THR A C 1
ATOM 2146 O O . THR A 1 268 ? 37.180 -20.074 9.951 1.00 33.56 268 THR A O 1
ATOM 2149 N N . ALA A 1 269 ? 38.423 -19.202 8.285 1.00 32.00 269 ALA A N 1
ATOM 2150 C CA . ALA A 1 269 ? 39.137 -20.422 7.956 1.00 32.00 269 ALA A CA 1
ATOM 2151 C C . ALA A 1 269 ? 40.138 -20.696 9.090 1.00 32.00 269 ALA A C 1
ATOM 2153 O O . ALA A 1 269 ? 40.783 -19.762 9.574 1.00 32.00 269 ALA A O 1
ATOM 2154 N N . VAL A 1 270 ? 40.177 -21.950 9.536 1.00 43.00 270 VAL A N 1
ATOM 2155 C CA . VAL A 1 270 ? 41.271 -22.507 10.344 1.00 43.00 270 VAL A CA 1
ATOM 2156 C C . VAL A 1 270 ? 42.419 -22.832 9.403 1.00 43.00 270 VAL A C 1
ATOM 2158 O O . VAL A 1 270 ? 42.109 -23.338 8.298 1.00 43.00 270 VAL A O 1
#